Protein AF-0000000086676345 (afdb_homodimer)

InterPro domains:
  IPR032710 NTF2-like domain superfamily [SSF54427] (1-171)
  IPR037401 SnoaL-like domain [PF13577] (4-131)

Structure (mmCIF, N/CA/C/O backbone):
data_AF-0000000086676345-model_v1
#
loop_
_entity.id
_entity.type
_entity.pdbx_description
1 polymer 'SnoaL-like domain-containing protein'
#
loop_
_atom_site.group_PDB
_atom_site.id
_atom_site.type_symbol
_atom_site.label_atom_id
_atom_site.label_alt_id
_atom_site.label_comp_id
_atom_site.label_asym_id
_atom_site.label_entity_id
_atom_site.label_seq_id
_atom_site.pdbx_PDB_ins_code
_atom_site.Cartn_x
_atom_site.Cartn_y
_atom_site.Cartn_z
_atom_site.occupancy
_atom_site.B_iso_or_equiv
_atom_site.auth_seq_id
_atom_site.auth_comp_id
_atom_site.auth_asym_id
_atom_site.auth_atom_id
_atom_site.pdbx_PDB_model_num
ATOM 1 N N . MET A 1 1 ? -17.141 -7.766 -21.078 1 90.12 1 MET A N 1
ATOM 2 C CA . MET A 1 1 ? -16.734 -8.148 -19.719 1 90.12 1 MET A CA 1
ATOM 3 C C . MET A 1 1 ? -17.938 -8.602 -18.906 1 90.12 1 MET A C 1
ATOM 5 O O . MET A 1 1 ? -18.938 -7.883 -18.812 1 90.12 1 MET A O 1
ATOM 9 N N . THR A 1 2 ? -17.828 -9.812 -18.391 1 95.81 2 THR A N 1
ATOM 10 C CA . THR A 1 2 ? -18.906 -10.422 -17.609 1 95.81 2 THR A CA 1
ATOM 11 C C . THR A 1 2 ? -18.625 -10.305 -16.109 1 95.81 2 THR A C 1
ATOM 13 O O . THR A 1 2 ? -17.547 -9.859 -15.711 1 95.81 2 THR A O 1
ATOM 16 N N . LEU A 1 3 ? -19.609 -10.711 -15.328 1 96.88 3 LEU A N 1
ATOM 17 C CA . LEU A 1 3 ? -19.391 -10.773 -13.883 1 96.88 3 LEU A CA 1
ATOM 18 C C . LEU A 1 3 ? -18.281 -11.758 -13.547 1 96.88 3 LEU A C 1
ATOM 20 O O . LEU A 1 3 ? -17.453 -11.484 -12.672 1 96.88 3 LEU A O 1
ATOM 24 N N . GLN A 1 4 ? -18.359 -12.906 -14.219 1 96.75 4 GLN A N 1
ATOM 25 C CA . GLN A 1 4 ? -17.312 -13.906 -13.969 1 96.75 4 GLN A CA 1
ATOM 26 C C . GLN A 1 4 ? -15.938 -13.344 -14.273 1 96.75 4 GLN A C 1
ATOM 28 O O . GLN A 1 4 ? -14.969 -13.633 -13.562 1 96.75 4 GLN A O 1
ATOM 33 N N . ASP A 1 5 ? -15.836 -12.547 -15.359 1 97.38 5 ASP A N 1
ATOM 34 C CA . ASP A 1 5 ? -14.57 -11.883 -15.672 1 97.38 5 ASP A CA 1
ATOM 35 C C . ASP A 1 5 ? -14.102 -11.016 -14.508 1 97.38 5 ASP A C 1
ATOM 37 O O . ASP A 1 5 ? -12.922 -11.023 -14.156 1 97.38 5 ASP A O 1
ATOM 41 N N . LEU A 1 6 ? -15.016 -10.273 -13.922 1 97.56 6 LEU A N 1
ATOM 42 C CA . LEU A 1 6 ? -14.672 -9.391 -12.812 1 97.56 6 LEU A CA 1
ATOM 43 C C . LEU A 1 6 ? -14.242 -10.188 -11.586 1 97.56 6 LEU A C 1
ATOM 45 O O . LEU A 1 6 ? -13.305 -9.812 -10.891 1 97.56 6 LEU A O 1
ATOM 49 N N . LEU A 1 7 ? -14.898 -11.25 -11.367 1 97.88 7 LEU A N 1
ATOM 50 C CA . LEU A 1 7 ? -14.555 -12.117 -10.25 1 97.88 7 LEU A CA 1
ATOM 51 C C . LEU A 1 7 ? -13.164 -12.719 -10.438 1 97.88 7 LEU A C 1
ATOM 53 O O . LEU A 1 7 ? -12.375 -12.781 -9.484 1 97.88 7 LEU A O 1
ATOM 57 N N . ASP A 1 8 ? -12.906 -13.141 -11.625 1 98.12 8 ASP A N 1
ATOM 58 C CA . ASP A 1 8 ? -11.602 -13.711 -11.938 1 98.12 8 ASP A CA 1
ATOM 59 C C . ASP A 1 8 ? -10.492 -12.68 -11.773 1 98.12 8 ASP A C 1
ATOM 61 O O . ASP A 1 8 ? -9.461 -12.969 -11.156 1 98.12 8 ASP A O 1
ATOM 65 N N . LYS A 1 9 ? -10.711 -11.492 -12.273 1 98.56 9 LYS A N 1
ATOM 66 C CA . LYS A 1 9 ? -9.703 -10.438 -12.172 1 98.56 9 LYS A CA 1
ATOM 67 C C . LYS A 1 9 ? -9.484 -10.031 -10.711 1 98.56 9 LYS A C 1
ATOM 69 O O . LYS A 1 9 ? -8.352 -9.75 -10.305 1 98.56 9 LYS A O 1
ATOM 74 N N . GLN A 1 10 ? -10.516 -10.062 -9.938 1 98.5 10 GLN A N 1
ATOM 75 C CA . GLN A 1 10 ? -10.398 -9.758 -8.516 1 98.5 10 GLN A CA 1
ATOM 76 C C . GLN A 1 10 ? -9.555 -10.812 -7.801 1 98.5 10 GLN A C 1
ATOM 78 O O . GLN A 1 10 ? -8.688 -10.477 -6.992 1 98.5 10 GLN A O 1
ATOM 83 N N . GLU A 1 11 ? -9.82 -12 -8.078 1 98.5 11 GLU A N 1
ATOM 84 C CA . GLU A 1 11 ? -9.07 -13.086 -7.445 1 98.5 11 GLU A CA 1
ATOM 85 C C . GLU A 1 11 ? -7.59 -13.016 -7.793 1 98.5 11 GLU A C 1
ATOM 87 O O . GLU A 1 11 ? -6.73 -13.188 -6.926 1 98.5 11 GLU A O 1
ATOM 92 N N . ILE A 1 12 ? -7.281 -12.758 -9.039 1 98.88 12 ILE A N 1
ATOM 93 C CA . ILE A 1 12 ? -5.898 -12.672 -9.492 1 98.88 12 ILE A CA 1
ATOM 94 C C . ILE A 1 12 ? -5.215 -11.477 -8.82 1 98.88 12 ILE A C 1
ATOM 96 O O . ILE A 1 12 ? -4.09 -11.594 -8.336 1 98.88 12 ILE A O 1
ATOM 100 N N . THR A 1 13 ? -5.934 -10.359 -8.75 1 98.81 13 THR A N 1
ATOM 101 C CA . THR A 1 13 ? -5.387 -9.172 -8.109 1 98.81 13 THR A CA 1
ATOM 102 C C . THR A 1 13 ? -5.098 -9.438 -6.633 1 98.81 13 THR A C 1
ATOM 104 O O . THR A 1 13 ? -4.055 -9.039 -6.117 1 98.81 13 THR A O 1
ATOM 107 N N . GLU A 1 14 ? -5.977 -10.125 -5.992 1 98.81 14 GLU A N 1
ATOM 108 C CA . GLU A 1 14 ? -5.789 -10.445 -4.582 1 98.81 14 GLU A CA 1
ATOM 109 C C . GLU A 1 14 ? -4.633 -11.422 -4.387 1 98.81 14 GLU A C 1
ATOM 111 O O . GLU A 1 14 ? -3.92 -11.352 -3.381 1 98.81 14 GLU A O 1
ATOM 116 N N . ASN A 1 15 ? -4.418 -12.328 -5.305 1 98.88 15 ASN A N 1
ATOM 117 C CA . ASN A 1 15 ? -3.25 -13.203 -5.262 1 98.88 15 ASN A CA 1
ATOM 118 C C . ASN A 1 15 ? -1.949 -12.406 -5.297 1 98.88 15 ASN A C 1
ATOM 120 O O . ASN A 1 15 ? -1.036 -12.664 -4.512 1 98.88 15 ASN A O 1
ATOM 124 N N . LEU A 1 16 ? -1.88 -11.43 -6.191 1 98.88 16 LEU A N 1
ATOM 125 C CA . LEU A 1 16 ? -0.7 -10.578 -6.293 1 98.88 16 LEU A CA 1
ATOM 126 C C . LEU A 1 16 ? -0.455 -9.836 -4.988 1 98.88 16 LEU A C 1
ATOM 128 O O . LEU A 1 16 ? 0.676 -9.781 -4.5 1 98.88 16 LEU A O 1
ATOM 132 N N . ALA A 1 17 ? -1.481 -9.305 -4.445 1 98.81 17 ALA A N 1
ATOM 133 C CA . ALA A 1 17 ? -1.352 -8.555 -3.197 1 98.81 17 ALA A CA 1
ATOM 134 C C . ALA A 1 17 ? -0.931 -9.477 -2.053 1 98.81 17 ALA A C 1
ATOM 136 O O . ALA A 1 17 ? -0.127 -9.086 -1.201 1 98.81 17 ALA A O 1
ATOM 137 N N . ARG A 1 18 ? -1.479 -10.656 -1.962 1 98.69 18 ARG A N 1
ATOM 138 C CA . ARG A 1 18 ? -1.094 -11.625 -0.944 1 98.69 18 ARG A CA 1
ATOM 139 C C . ARG A 1 18 ? 0.375 -12.016 -1.085 1 98.69 18 ARG A C 1
ATOM 141 O O . ARG A 1 18 ? 1.063 -12.227 -0.086 1 98.69 18 ARG A O 1
ATOM 148 N N . TYR A 1 19 ? 0.818 -12.164 -2.342 1 98.81 19 TYR A N 1
ATOM 149 C CA . TYR A 1 19 ? 2.227 -12.445 -2.6 1 98.81 19 TYR A CA 1
ATOM 150 C C . TYR A 1 19 ? 3.117 -11.367 -1.991 1 98.81 19 TYR A C 1
ATOM 152 O O . TYR A 1 19 ? 4.086 -11.672 -1.292 1 98.81 19 TYR A O 1
ATOM 160 N N . MET A 1 20 ? 2.781 -10.078 -2.221 1 98.81 20 MET A N 1
ATOM 161 C CA . MET A 1 20 ? 3.566 -8.977 -1.675 1 98.81 20 MET A CA 1
ATOM 162 C C . MET A 1 20 ? 3.602 -9.031 -0.151 1 98.81 20 MET A C 1
ATOM 164 O O . MET A 1 20 ? 4.664 -8.891 0.456 1 98.81 20 MET A O 1
ATOM 168 N N . ARG A 1 21 ? 2.461 -9.258 0.489 1 98.56 21 ARG A N 1
ATOM 169 C CA . ARG A 1 21 ? 2.404 -9.375 1.942 1 98.56 21 ARG A CA 1
ATOM 170 C C . ARG A 1 21 ? 3.299 -10.508 2.436 1 98.56 21 ARG A C 1
ATOM 172 O O . ARG A 1 21 ? 4.016 -10.352 3.426 1 98.56 21 ARG A O 1
ATOM 179 N N . ALA A 1 22 ? 3.135 -11.641 1.82 1 98.56 22 ALA A N 1
ATOM 180 C CA . ALA A 1 22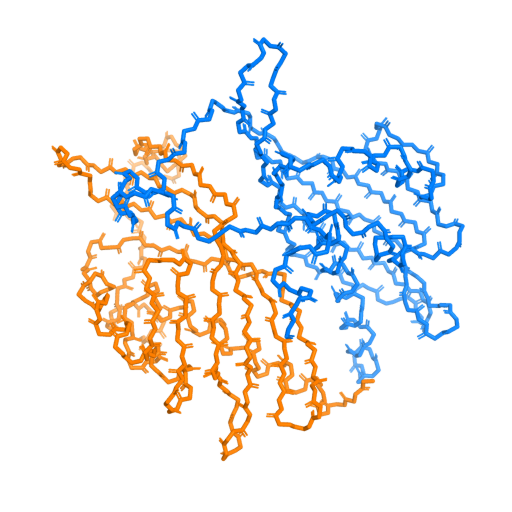 ? 3.861 -12.836 2.256 1 98.56 22 ALA A CA 1
ATOM 181 C C . ALA A 1 22 ? 5.371 -12.609 2.195 1 98.56 22 ALA A C 1
ATOM 183 O O . ALA A 1 22 ? 6.098 -13.008 3.105 1 98.56 22 ALA A O 1
ATOM 184 N N . VAL A 1 23 ? 5.855 -11.977 1.106 1 98.06 23 VAL A N 1
ATOM 185 C CA . VAL A 1 23 ? 7.27 -11.656 0.966 1 98.06 23 VAL A CA 1
ATOM 186 C C . VAL A 1 23 ? 7.695 -10.688 2.074 1 98.06 23 VAL A C 1
ATOM 188 O O . VAL A 1 23 ? 8.719 -10.898 2.729 1 98.06 23 VAL A O 1
ATOM 191 N N . ASP A 1 24 ? 6.926 -9.672 2.334 1 98.12 24 ASP A N 1
ATOM 192 C CA . ASP A 1 24 ? 7.27 -8.648 3.312 1 98.12 24 ASP A CA 1
ATOM 193 C C . ASP A 1 24 ? 7.242 -9.203 4.73 1 98.12 24 ASP A C 1
ATOM 195 O O . ASP A 1 24 ? 8.031 -8.797 5.582 1 98.12 24 ASP A O 1
ATOM 199 N N . ARG A 1 25 ? 6.324 -10.102 5.02 1 97.69 25 ARG A N 1
ATOM 200 C CA . ARG A 1 25 ? 6.129 -10.609 6.371 1 97.69 25 ARG A CA 1
ATOM 201 C C . ARG A 1 25 ? 6.926 -11.898 6.586 1 97.69 25 ARG A C 1
ATOM 203 O O . ARG A 1 25 ? 7.039 -12.383 7.715 1 97.69 25 ARG A O 1
ATOM 210 N N . GLY A 1 26 ? 7.516 -12.5 5.57 1 97.75 26 GLY A N 1
ATOM 211 C CA . GLY A 1 26 ? 8.195 -13.781 5.684 1 97.75 26 GLY A CA 1
ATOM 212 C C . GLY A 1 26 ? 7.25 -14.945 5.902 1 97.75 26 GLY A C 1
ATOM 213 O O . GLY A 1 26 ? 7.57 -15.883 6.641 1 97.75 26 GLY A O 1
ATOM 214 N N . ASP A 1 27 ? 6.078 -14.898 5.402 1 98.12 27 ASP A N 1
ATOM 215 C CA . ASP A 1 27 ? 5.082 -15.961 5.48 1 98.12 27 ASP A CA 1
ATOM 216 C C . ASP A 1 27 ? 5.254 -16.953 4.336 1 98.12 27 ASP A C 1
ATOM 218 O O . ASP A 1 27 ? 4.562 -16.875 3.316 1 98.12 27 ASP A O 1
ATOM 222 N N . LEU A 1 28 ? 6.086 -17.906 4.523 1 98.38 28 LEU A N 1
ATOM 223 C CA . LEU A 1 28 ? 6.555 -18.781 3.451 1 98.38 28 LEU A CA 1
ATOM 224 C C . LEU A 1 28 ? 5.418 -19.656 2.926 1 98.38 28 LEU A C 1
ATOM 226 O O . LEU A 1 28 ? 5.336 -19.906 1.722 1 98.38 28 LEU A O 1
ATOM 230 N N . ASP A 1 29 ? 4.582 -20.109 3.762 1 98.38 29 ASP A N 1
ATOM 231 C CA . ASP A 1 29 ? 3.484 -20.969 3.32 1 98.38 29 ASP A CA 1
ATOM 232 C C . ASP A 1 29 ? 2.539 -20.203 2.393 1 98.38 29 ASP A C 1
ATOM 234 O O . ASP A 1 29 ? 2.158 -20.719 1.335 1 98.38 29 ASP A O 1
ATOM 238 N N . THR A 1 30 ? 2.146 -19 2.82 1 98.44 30 THR A N 1
ATOM 239 C CA . THR A 1 30 ? 1.294 -18.188 1.973 1 98.44 30 THR A CA 1
ATOM 240 C C . THR A 1 30 ? 1.991 -17.859 0.653 1 98.44 30 THR A C 1
ATOM 242 O O . THR A 1 30 ? 1.361 -17.875 -0.406 1 98.44 30 THR A O 1
ATOM 245 N N . LEU A 1 31 ? 3.307 -17.578 0.714 1 98.69 31 LEU A N 1
ATOM 246 C CA . LEU A 1 31 ? 4.086 -17.281 -0.481 1 98.69 31 LEU A CA 1
ATOM 247 C C . LEU A 1 31 ? 4.043 -18.438 -1.466 1 98.69 31 LEU A C 1
ATOM 249 O O . LEU A 1 31 ? 3.736 -18.25 -2.645 1 98.69 31 LEU A O 1
ATOM 253 N N . ARG A 1 32 ? 4.246 -19.594 -1.005 1 98.62 32 ARG A N 1
ATOM 254 C CA . ARG A 1 32 ? 4.227 -20.781 -1.844 1 98.62 32 ARG A CA 1
ATOM 255 C C . ARG A 1 32 ? 2.842 -21.016 -2.434 1 98.62 32 ARG A C 1
ATOM 257 O O . ARG A 1 32 ? 2.715 -21.438 -3.584 1 98.62 32 ARG A O 1
ATOM 264 N N . ALA A 1 33 ? 1.854 -20.734 -1.67 1 98.5 33 ALA A N 1
ATOM 265 C CA . ALA A 1 33 ? 0.475 -20.984 -2.078 1 98.5 33 ALA A CA 1
ATOM 266 C C . ALA A 1 33 ? 0.053 -20.031 -3.199 1 98.5 33 ALA A C 1
ATOM 268 O O . ALA A 1 33 ? -0.958 -20.266 -3.867 1 98.5 33 ALA A O 1
ATOM 269 N N . CYS A 1 34 ? 0.75 -18.953 -3.4 1 98.81 34 CYS A N 1
ATOM 270 C CA . CYS A 1 34 ? 0.437 -18.031 -4.492 1 98.81 34 CYS A CA 1
ATOM 271 C C . CYS A 1 34 ? 0.832 -18.625 -5.836 1 98.81 34 CYS A C 1
ATOM 273 O O . CYS A 1 34 ? 0.346 -18.188 -6.883 1 98.81 34 CYS A O 1
ATOM 275 N N . TYR A 1 35 ? 1.757 -19.562 -5.824 1 98.88 35 TYR A N 1
ATOM 276 C CA . TYR A 1 35 ? 2.16 -20.297 -7.023 1 98.88 35 TYR A CA 1
ATOM 277 C C . TYR A 1 35 ? 1.333 -21.562 -7.191 1 98.88 35 TYR A C 1
ATOM 279 O O . TYR A 1 35 ? 0.841 -22.125 -6.211 1 98.88 35 TYR A O 1
ATOM 287 N N . LEU A 1 36 ? 1.201 -21.953 -8.414 1 98.81 36 LEU A N 1
ATOM 288 C CA . LEU A 1 36 ? 0.668 -23.297 -8.672 1 98.81 36 LEU A CA 1
ATOM 289 C C . LEU A 1 36 ? 1.764 -24.344 -8.562 1 98.81 36 LEU A C 1
ATOM 291 O O . LEU A 1 36 ? 2.943 -24.047 -8.75 1 98.81 36 LEU A O 1
ATOM 295 N N . PRO A 1 37 ? 1.376 -25.625 -8.258 1 98.06 37 PRO A N 1
ATOM 296 C CA . PRO A 1 37 ? 2.369 -26.703 -8.32 1 98.06 37 PRO A CA 1
ATOM 297 C C . PRO A 1 37 ? 3.09 -26.766 -9.664 1 98.06 37 PRO A C 1
ATOM 299 O O . PRO A 1 37 ? 2.449 -26.703 -10.711 1 98.06 37 PRO A O 1
ATOM 302 N N . GLY A 1 38 ? 4.418 -26.75 -9.594 1 98.38 38 GLY A N 1
ATOM 303 C CA . GLY A 1 38 ? 5.215 -26.859 -10.805 1 98.38 38 GLY A CA 1
ATOM 304 C C . GLY A 1 38 ? 5.453 -25.531 -11.492 1 98.38 38 GLY A C 1
ATOM 305 O O . GLY A 1 38 ? 5.969 -25.484 -12.609 1 98.38 38 GLY A O 1
ATOM 306 N N . ALA A 1 39 ? 5.062 -24.484 -10.836 1 98.88 39 ALA A N 1
ATOM 307 C CA . ALA A 1 39 ? 5.242 -23.156 -11.422 1 98.88 39 ALA A CA 1
ATOM 308 C C . ALA A 1 39 ? 6.719 -22.859 -11.68 1 98.88 39 ALA A C 1
ATOM 310 O O . ALA A 1 39 ? 7.594 -23.438 -11.031 1 98.88 39 ALA A O 1
ATOM 311 N N . VAL A 1 40 ? 6.996 -21.906 -12.578 1 98.88 40 VAL A N 1
ATOM 312 C CA . VAL A 1 40 ? 8.344 -21.516 -12.953 1 98.88 40 VAL A CA 1
ATOM 313 C C . VAL A 1 40 ? 8.562 -20.031 -12.602 1 98.88 40 VAL A C 1
ATOM 315 O O . VAL A 1 40 ? 7.684 -19.203 -12.836 1 98.88 40 VAL A O 1
ATOM 318 N N . GLU A 1 41 ? 9.703 -19.766 -12.094 1 98.75 41 GLU A N 1
ATOM 319 C CA . GLU A 1 41 ? 10.148 -18.406 -11.75 1 98.75 41 GLU A CA 1
ATOM 320 C C . GLU A 1 41 ? 11.391 -18.016 -12.539 1 98.75 41 GLU A C 1
ATOM 322 O O . GLU A 1 41 ? 12.391 -18.75 -12.531 1 98.75 41 GLU A O 1
ATOM 327 N N . GLU A 1 42 ? 11.32 -16.969 -13.273 1 98.69 42 GLU A N 1
ATOM 328 C CA . GLU A 1 42 ? 12.461 -16.25 -13.836 1 98.69 42 GLU A CA 1
ATOM 329 C C . GLU A 1 42 ? 12.633 -14.883 -13.188 1 98.69 42 GLU A C 1
ATOM 331 O O . GLU A 1 42 ? 11.898 -13.945 -13.516 1 98.69 42 GLU A O 1
ATOM 336 N N . HIS A 1 43 ? 13.578 -14.773 -12.391 1 98.25 43 HIS A N 1
ATOM 337 C CA . HIS A 1 43 ? 13.703 -13.586 -11.547 1 98.25 43 HIS A CA 1
ATOM 338 C C . HIS A 1 43 ? 14.766 -12.641 -12.086 1 98.25 43 HIS A C 1
ATOM 340 O O . HIS A 1 43 ? 15.797 -12.414 -11.438 1 98.25 43 HIS A O 1
ATOM 346 N N . GLY A 1 44 ? 14.586 -12.195 -13.336 1 97.06 44 GLY A N 1
ATOM 347 C CA . GLY A 1 44 ? 15.367 -11.117 -13.922 1 97.06 44 GLY A CA 1
ATOM 348 C C . GLY A 1 44 ? 16.828 -11.469 -14.117 1 97.06 44 GLY A C 1
ATOM 349 O O . GLY A 1 44 ? 17.703 -10.633 -13.93 1 97.06 44 GLY A O 1
ATOM 350 N N . GLY A 1 45 ? 17.109 -12.695 -14.375 1 97.5 45 GLY A N 1
ATOM 351 C CA . GLY A 1 45 ? 18.484 -13.102 -14.633 1 97.5 45 GLY A CA 1
ATOM 352 C C . GLY A 1 45 ? 19.188 -13.625 -13.398 1 97.5 45 GLY A C 1
ATOM 353 O O . GLY A 1 45 ? 20.156 -14.383 -13.5 1 97.5 45 GLY A O 1
ATOM 354 N N . VAL A 1 46 ? 18.75 -13.336 -12.188 1 96.94 46 VAL A N 1
ATOM 355 C CA . VAL A 1 46 ? 19.406 -13.75 -10.953 1 96.94 46 VAL A CA 1
ATOM 356 C C . VAL A 1 46 ? 19.016 -15.18 -10.609 1 96.94 46 VAL A C 1
ATOM 358 O O . VAL A 1 46 ? 19.734 -15.883 -9.898 1 96.94 46 VAL A O 1
ATOM 361 N N . TYR A 1 47 ? 17.859 -15.664 -11.078 1 97.75 47 TYR A N 1
ATOM 362 C CA . TYR A 1 47 ? 17.359 -17.016 -10.883 1 97.75 47 TYR A CA 1
ATOM 363 C C . TYR A 1 47 ? 16.453 -17.438 -12.031 1 97.75 47 TYR A C 1
ATOM 365 O O . TYR A 1 47 ? 15.688 -16.625 -12.562 1 97.75 47 TYR A O 1
ATOM 373 N N . SER A 1 48 ? 16.453 -18.703 -12.469 1 98.62 48 SER A N 1
ATOM 374 C CA . SER A 1 48 ? 15.547 -19.328 -13.422 1 98.62 48 SER A CA 1
ATOM 375 C C . SER A 1 48 ? 15.328 -20.797 -13.086 1 98.62 48 SER A C 1
ATOM 377 O O . SER A 1 48 ? 16.281 -21.578 -13.031 1 98.62 48 SER A O 1
ATOM 379 N N . GLY A 1 49 ? 14.086 -21.156 -12.727 1 98.75 49 GLY A N 1
ATOM 380 C CA . GLY A 1 49 ? 13.789 -22.531 -12.375 1 98.75 49 GLY A CA 1
ATOM 381 C C . GLY A 1 49 ? 12.477 -22.688 -11.641 1 98.75 49 GLY A C 1
ATOM 382 O O . GLY A 1 49 ? 11.586 -21.844 -11.758 1 98.75 49 GLY A O 1
ATOM 383 N N . PRO A 1 50 ? 12.352 -23.812 -10.977 1 98.88 50 PRO A N 1
ATOM 384 C CA . PRO A 1 50 ? 11.109 -24.031 -10.227 1 98.88 50 PRO A CA 1
ATOM 385 C C . PRO A 1 50 ? 10.859 -22.969 -9.164 1 98.88 50 PRO A C 1
ATOM 387 O O . PRO A 1 50 ? 11.781 -22.578 -8.445 1 98.88 50 PRO A O 1
ATOM 390 N N . ALA A 1 51 ? 9.641 -22.516 -9.07 1 98.81 51 ALA A N 1
ATOM 391 C CA . ALA A 1 51 ? 9.281 -21.484 -8.094 1 98.81 51 ALA A CA 1
ATOM 392 C C . ALA A 1 51 ? 9.523 -21.984 -6.664 1 98.81 51 ALA A C 1
ATOM 394 O O . ALA A 1 51 ? 9.945 -21.203 -5.801 1 98.81 51 ALA A O 1
ATOM 395 N N . SER A 1 52 ? 9.258 -23.219 -6.453 1 98.44 52 SER A N 1
ATOM 396 C CA . SER A 1 52 ? 9.477 -23.797 -5.125 1 98.44 52 SER A CA 1
ATOM 397 C C . SER A 1 52 ? 10.938 -23.656 -4.703 1 98.44 52 SER A C 1
ATOM 399 O O . SER A 1 52 ? 11.227 -23.297 -3.564 1 98.44 52 SER A O 1
ATOM 401 N N . SER A 1 53 ? 11.828 -23.906 -5.598 1 98.56 53 SER A N 1
ATOM 402 C CA . SER A 1 53 ? 13.25 -23.797 -5.309 1 98.56 53 SER A CA 1
ATOM 403 C C . SER A 1 53 ? 13.664 -22.344 -5.09 1 98.56 53 SER A C 1
ATOM 405 O O . SER A 1 53 ? 14.539 -22.062 -4.27 1 98.56 53 SER A O 1
ATOM 407 N N . TYR A 1 54 ? 13.117 -21.516 -5.848 1 98.31 54 TYR A N 1
ATOM 408 C CA . TYR A 1 54 ? 13.375 -20.094 -5.645 1 98.31 54 TYR A CA 1
ATOM 409 C C . TYR A 1 54 ? 13 -19.672 -4.227 1 98.31 54 TYR A C 1
ATOM 411 O O . TYR A 1 54 ? 13.82 -19.078 -3.516 1 98.31 54 TYR A O 1
ATOM 419 N N . VAL A 1 55 ? 11.727 -19.969 -3.77 1 98.5 55 VAL A N 1
ATOM 420 C CA . VAL A 1 55 ? 11.25 -19.594 -2.441 1 98.5 55 VAL A CA 1
ATOM 421 C C . VAL A 1 55 ? 12.18 -20.188 -1.377 1 98.5 55 VAL A C 1
ATOM 423 O O . VAL A 1 55 ? 12.531 -19.5 -0.413 1 98.5 55 VAL A O 1
ATOM 426 N N . ASP A 1 56 ? 12.633 -21.422 -1.556 1 98.25 56 ASP A N 1
ATOM 427 C CA . ASP A 1 56 ? 13.57 -22.047 -0.625 1 98.25 56 ASP A CA 1
ATOM 428 C C . ASP A 1 56 ? 14.867 -21.234 -0.543 1 98.25 56 ASP A C 1
ATOM 430 O O . ASP A 1 56 ? 15.422 -21.047 0.542 1 98.25 56 ASP A O 1
ATOM 434 N N . SER A 1 57 ? 15.32 -20.812 -1.622 1 97.5 57 SER A N 1
ATOM 435 C CA . SER A 1 57 ? 16.625 -20.156 -1.697 1 97.5 57 SER A CA 1
ATOM 436 C C . SER A 1 57 ? 16.609 -18.812 -0.979 1 97.5 57 SER A C 1
ATOM 438 O O . SER A 1 57 ? 17.641 -18.344 -0.509 1 97.5 57 SER A O 1
ATOM 440 N N . ILE A 1 58 ? 15.438 -18.188 -0.85 1 96.25 58 ILE A N 1
ATOM 441 C CA . ILE A 1 58 ? 15.398 -16.859 -0.253 1 96.25 58 ILE A CA 1
ATOM 442 C C . ILE A 1 58 ? 14.703 -16.922 1.104 1 96.25 58 ILE A C 1
ATOM 444 O O . ILE A 1 58 ? 14.484 -15.891 1.747 1 96.25 58 ILE A O 1
ATOM 448 N N . ALA A 1 59 ? 14.352 -18.047 1.582 1 97.19 59 ALA A N 1
ATOM 449 C CA . ALA A 1 59 ? 13.555 -18.25 2.791 1 97.19 59 ALA A CA 1
ATOM 450 C C . ALA A 1 59 ? 14.234 -17.609 4.004 1 97.19 59 ALA A C 1
ATOM 452 O O . ALA A 1 59 ? 13.586 -16.906 4.785 1 97.19 59 ALA A O 1
ATOM 453 N N . ARG A 1 60 ? 15.516 -17.812 4.16 1 95.31 60 ARG A N 1
ATOM 454 C CA . ARG A 1 60 ? 16.234 -17.297 5.32 1 95.31 60 ARG A CA 1
ATOM 455 C C . ARG A 1 60 ? 16.25 -15.773 5.328 1 95.31 60 ARG A C 1
ATOM 457 O O . ARG A 1 60 ? 16.125 -15.148 6.387 1 95.31 60 ARG A O 1
ATOM 464 N N . THR A 1 61 ? 16.438 -15.219 4.176 1 93.5 61 THR A N 1
ATOM 465 C CA . THR A 1 61 ? 16.453 -13.766 4.062 1 93.5 61 THR A CA 1
ATOM 466 C C . THR A 1 61 ? 15.086 -13.18 4.402 1 93.5 61 THR A C 1
ATOM 468 O O . THR A 1 61 ? 14.984 -12.219 5.164 1 93.5 61 THR A O 1
ATOM 471 N N . LEU A 1 62 ? 14.008 -13.781 3.881 1 95.19 62 LEU A N 1
ATOM 472 C CA . LEU A 1 62 ? 12.648 -13.273 4.051 1 95.19 62 LEU A CA 1
ATOM 473 C C . LEU A 1 62 ? 12.227 -13.344 5.516 1 95.19 62 LEU A C 1
ATOM 475 O O . LEU A 1 62 ? 11.477 -12.484 5.992 1 95.19 62 LEU A O 1
ATOM 479 N N . THR A 1 63 ? 12.727 -14.336 6.23 1 95.62 63 THR A N 1
ATOM 480 C CA . THR A 1 63 ? 12.227 -14.57 7.578 1 95.62 63 THR A CA 1
ATOM 481 C C . THR A 1 63 ? 13.125 -13.914 8.617 1 95.62 63 THR A C 1
ATOM 483 O O . THR A 1 63 ? 12.797 -13.891 9.805 1 95.62 63 THR A O 1
ATOM 486 N N . HIS A 1 64 ? 14.258 -13.422 8.156 1 92.62 64 HIS A N 1
ATOM 487 C CA . HIS A 1 64 ? 15.164 -12.781 9.102 1 92.62 64 HIS A CA 1
ATOM 488 C C . HIS A 1 64 ? 14.477 -11.625 9.82 1 92.62 64 HIS A C 1
ATOM 490 O O . HIS A 1 64 ? 13.875 -10.758 9.18 1 92.62 64 HIS A O 1
ATOM 496 N N . PRO A 1 65 ? 14.562 -11.57 11.078 1 86.38 65 PRO A N 1
ATOM 497 C CA . PRO A 1 65 ? 13.812 -10.57 11.852 1 86.38 65 PRO A CA 1
ATOM 498 C C . PRO A 1 65 ? 14.227 -9.141 11.523 1 86.38 65 PRO A C 1
ATOM 500 O O . PRO A 1 65 ? 13.438 -8.211 11.703 1 86.38 65 PRO A O 1
ATOM 503 N N . LYS A 1 66 ? 15.438 -8.953 11.023 1 85.25 66 LYS A N 1
ATOM 504 C CA . LYS A 1 66 ? 15.922 -7.605 10.758 1 85.25 66 LYS A CA 1
ATOM 505 C C . LYS A 1 66 ? 15.688 -7.215 9.297 1 85.25 66 LYS A C 1
ATOM 507 O O . LYS A 1 66 ? 15.984 -6.086 8.898 1 85.25 66 LYS A O 1
ATOM 512 N N . SER A 1 67 ? 15.242 -8.18 8.539 1 87.25 67 SER A N 1
ATOM 513 C CA . SER A 1 67 ? 14.922 -7.855 7.152 1 87.25 67 SER A CA 1
ATOM 514 C C . SER A 1 67 ? 13.742 -6.887 7.07 1 87.25 67 SER A C 1
ATOM 516 O O . SER A 1 67 ? 12.672 -7.16 7.605 1 87.25 67 SER A O 1
ATOM 518 N N . LEU A 1 68 ? 13.961 -5.77 6.492 1 93.19 68 LEU A N 1
ATOM 519 C CA . LEU A 1 68 ? 12.93 -4.746 6.332 1 93.19 68 LEU A CA 1
ATOM 520 C C . LEU A 1 68 ? 12.648 -4.48 4.859 1 93.19 68 LEU A C 1
ATOM 522 O O . LEU A 1 68 ? 13.453 -3.85 4.172 1 93.19 68 LEU A O 1
ATOM 526 N N . THR A 1 69 ? 11.562 -4.957 4.395 1 95.31 69 THR A N 1
ATOM 527 C CA . THR A 1 69 ? 11.133 -4.73 3.018 1 95.31 69 THR A CA 1
ATOM 528 C C . THR A 1 69 ? 9.633 -4.449 2.959 1 95.31 69 THR A C 1
ATOM 530 O O . THR A 1 69 ? 8.859 -4.992 3.754 1 95.31 69 THR A O 1
ATOM 533 N N . THR A 1 70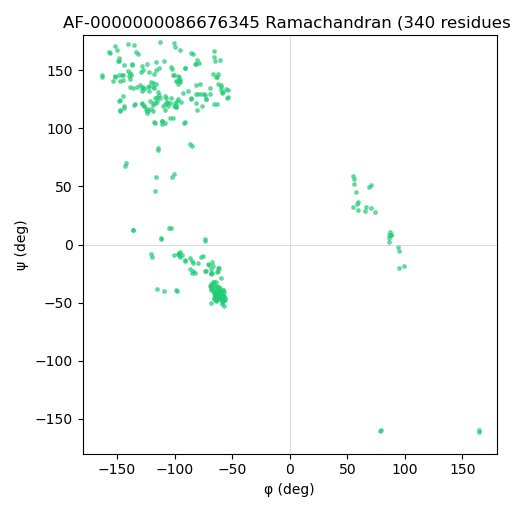 ? 9.266 -3.629 2.158 1 97.69 70 THR A N 1
ATOM 534 C CA . THR A 1 70 ? 7.879 -3.328 1.822 1 97.69 70 THR A CA 1
ATOM 535 C C . THR A 1 70 ? 7.699 -3.225 0.31 1 97.69 70 THR A C 1
ATOM 537 O O . THR A 1 70 ? 8.375 -2.43 -0.347 1 97.69 70 THR A O 1
ATOM 540 N N . HIS A 1 71 ? 6.836 -4.039 -0.29 1 98.69 71 HIS A N 1
ATOM 541 C CA . HIS A 1 71 ? 6.598 -4.09 -1.728 1 98.69 71 HIS A CA 1
ATOM 542 C C . HIS A 1 71 ? 5.234 -3.502 -2.08 1 98.69 71 HIS A C 1
ATOM 544 O O . HIS A 1 71 ? 4.199 -4.062 -1.716 1 98.69 71 HIS A O 1
ATOM 550 N N . VAL A 1 72 ? 5.273 -2.422 -2.811 1 98.62 72 VAL A N 1
ATOM 551 C CA . VAL A 1 72 ? 4.062 -1.718 -3.223 1 98.62 72 VAL A CA 1
ATOM 552 C C . VAL A 1 72 ? 3.635 -2.193 -4.609 1 98.62 72 VAL A C 1
ATOM 554 O O . VAL A 1 72 ? 4.406 -2.102 -5.57 1 98.62 72 VAL A O 1
ATOM 557 N N . LEU A 1 73 ? 2.379 -2.707 -4.73 1 98.81 73 LEU A N 1
ATOM 558 C CA . LEU A 1 73 ? 1.798 -3.225 -5.965 1 98.81 73 LEU A CA 1
ATOM 559 C C . LEU A 1 73 ? 1.03 -2.133 -6.707 1 98.81 73 LEU A C 1
ATOM 561 O O . LEU A 1 73 ? 0.208 -1.435 -6.109 1 98.81 73 LEU A O 1
ATOM 565 N N . SER A 1 74 ? 1.343 -2.02 -8.016 1 98.25 74 SER A N 1
ATOM 566 C CA . SER A 1 74 ? 0.618 -1.026 -8.797 1 98.25 74 SER A CA 1
ATOM 567 C C . SER A 1 74 ? 0.49 -1.46 -10.258 1 98.25 74 SER A C 1
ATOM 569 O O . SER A 1 74 ? 1.068 -2.471 -10.664 1 98.25 74 SER A O 1
ATOM 571 N N . ASN A 1 75 ? -0.401 -0.757 -11.086 1 97.69 75 ASN A N 1
ATOM 572 C CA . ASN A 1 75 ? -0.568 -0.896 -12.523 1 97.69 75 ASN A CA 1
ATOM 573 C C . ASN A 1 75 ? -0.883 -2.336 -12.922 1 97.69 75 ASN A C 1
ATOM 575 O O . ASN A 1 75 ? -0.236 -2.898 -13.805 1 97.69 75 ASN A O 1
ATOM 579 N N . VAL A 1 76 ? -1.931 -2.902 -12.25 1 98.62 76 VAL A N 1
ATOM 580 C CA . VAL A 1 76 ? -2.314 -4.281 -12.531 1 98.62 76 VAL A CA 1
ATOM 581 C C . VAL A 1 76 ? -3.168 -4.336 -13.797 1 98.62 76 VAL A C 1
ATOM 583 O O . VAL A 1 76 ? -4.258 -3.76 -13.844 1 98.62 76 VAL A O 1
ATOM 586 N N . LEU A 1 77 ? -2.688 -4.977 -14.836 1 98.69 77 LEU A N 1
ATOM 587 C CA . LEU A 1 77 ? -3.391 -5.254 -16.094 1 98.69 77 LEU A CA 1
ATOM 588 C C . LEU A 1 77 ? -3.578 -6.754 -16.281 1 98.69 77 LEU A C 1
ATOM 590 O O . LEU A 1 77 ? -2.611 -7.52 -16.219 1 98.69 77 LEU A O 1
ATOM 594 N N . ILE A 1 78 ? -4.805 -7.203 -16.453 1 98.81 78 ILE A N 1
ATOM 595 C CA . ILE A 1 78 ? -5.129 -8.617 -16.578 1 98.81 78 ILE A CA 1
ATOM 596 C C . ILE A 1 78 ? -5.887 -8.875 -17.875 1 98.81 78 ILE A C 1
ATOM 598 O O . ILE A 1 78 ? -6.973 -8.328 -18.078 1 98.81 78 ILE A O 1
ATOM 602 N N . GLU A 1 79 ? -5.324 -9.617 -18.703 1 98.56 79 GLU A N 1
ATOM 603 C CA . GLU A 1 79 ? -5.98 -10.102 -19.922 1 98.56 79 GLU A CA 1
ATOM 604 C C . GLU A 1 79 ? -6.395 -11.562 -19.781 1 98.56 79 GLU A C 1
ATOM 606 O O . GLU A 1 79 ? -5.543 -12.461 -19.797 1 98.56 79 GLU A O 1
ATOM 611 N N . LEU A 1 80 ? -7.621 -11.758 -19.688 1 98.56 80 LEU A N 1
ATOM 612 C CA . LEU A 1 80 ? -8.117 -13.133 -19.609 1 98.56 80 LEU A CA 1
ATOM 613 C C . LEU A 1 80 ? -8.023 -13.805 -20.984 1 98.56 80 LEU A C 1
ATOM 615 O O . LEU A 1 80 ? -8.352 -13.195 -22 1 98.56 80 LEU A O 1
ATOM 619 N N . ASP A 1 81 ? -7.453 -14.938 -20.984 1 98.06 81 ASP A N 1
ATOM 620 C CA . ASP A 1 81 ? -7.316 -15.766 -22.172 1 98.06 81 ASP A CA 1
ATOM 621 C C . ASP A 1 81 ? -8.109 -17.062 -22.031 1 98.06 81 ASP A C 1
ATOM 623 O O . ASP A 1 81 ? -7.543 -18.109 -21.688 1 98.06 81 ASP A O 1
ATOM 627 N N . GLY A 1 82 ? -9.391 -17.016 -22.281 1 96.81 82 GLY A N 1
ATOM 628 C CA . GLY A 1 82 ? -10.281 -18.109 -21.969 1 96.81 82 GLY A CA 1
ATOM 629 C C . GLY A 1 82 ? -10.68 -18.156 -20.5 1 96.81 82 GLY A C 1
ATOM 630 O O . GLY A 1 82 ? -10.656 -17.125 -19.812 1 96.81 82 GLY A O 1
ATOM 631 N N . SER A 1 83 ? -11.133 -19.328 -20.062 1 96.81 83 SER A N 1
ATOM 632 C CA . SER A 1 83 ? -11.719 -19.438 -18.719 1 96.81 83 SER A CA 1
ATOM 633 C C . SER A 1 83 ? -10.656 -19.797 -17.688 1 96.81 83 SER A C 1
ATOM 635 O O . SER A 1 83 ? -10.875 -19.625 -16.484 1 96.81 83 SER A O 1
ATOM 637 N N . ASP A 1 84 ? -9.508 -20.219 -18.141 1 98.31 84 ASP A N 1
ATOM 638 C CA . ASP A 1 84 ? -8.609 -20.797 -17.156 1 98.31 84 ASP A CA 1
ATOM 639 C C . ASP A 1 84 ? -7.18 -20.297 -17.344 1 98.31 84 ASP A C 1
ATOM 641 O O . ASP A 1 84 ? -6.234 -20.891 -16.828 1 98.31 84 ASP A O 1
ATOM 645 N N . ARG A 1 85 ? -6.973 -19.344 -18.094 1 98.81 85 ARG A N 1
ATOM 646 C CA . ARG A 1 85 ? -5.648 -18.75 -18.297 1 98.81 85 ARG A CA 1
ATOM 647 C C . ARG A 1 85 ? -5.734 -17.234 -18.344 1 98.81 85 ARG A C 1
ATOM 649 O O . ARG A 1 85 ? -6.727 -16.672 -18.828 1 98.81 85 ARG A O 1
ATOM 656 N N . ALA A 1 86 ? -4.75 -16.531 -17.891 1 98.88 86 ALA A N 1
ATOM 657 C CA . ALA A 1 86 ? -4.688 -15.07 -17.938 1 98.88 86 ALA A CA 1
ATOM 658 C C . ALA A 1 86 ? -3.248 -14.586 -18.094 1 98.88 86 ALA A C 1
ATOM 660 O O . ALA A 1 86 ? -2.32 -15.18 -17.547 1 98.88 86 ALA A O 1
ATOM 661 N N . HIS A 1 87 ? -3.051 -13.609 -18.844 1 98.88 87 HIS A N 1
ATOM 662 C CA . HIS A 1 87 ? -1.807 -12.852 -18.922 1 98.88 87 HIS A CA 1
ATOM 663 C C . HIS A 1 87 ? -1.866 -11.594 -18.062 1 98.88 87 HIS A C 1
ATOM 665 O O . HIS A 1 87 ? -2.795 -10.797 -18.188 1 98.88 87 HIS A O 1
ATOM 671 N N . VAL A 1 88 ? -0.899 -11.461 -17.188 1 98.88 88 VAL A N 1
ATOM 672 C CA . VAL A 1 88 ? -0.964 -10.422 -16.172 1 98.88 88 VAL A CA 1
ATOM 673 C C . VAL A 1 88 ? 0.324 -9.602 -16.172 1 98.88 88 VAL A C 1
ATOM 675 O O . VAL A 1 88 ? 1.42 -10.156 -16.297 1 98.88 88 VAL A O 1
ATOM 678 N N . GLU A 1 89 ? 0.215 -8.32 -16.125 1 98.88 89 GLU A N 1
ATOM 679 C CA . GLU A 1 89 ? 1.327 -7.406 -15.875 1 98.88 89 GLU A CA 1
ATOM 680 C C . GLU A 1 89 ? 1.063 -6.531 -14.656 1 98.88 89 GLU A C 1
ATOM 682 O O . GLU A 1 89 ? -0.051 -6.039 -14.461 1 98.88 89 GLU A O 1
ATOM 687 N N . CYS A 1 90 ? 2.064 -6.371 -13.828 1 98.81 90 CYS A N 1
ATOM 688 C CA . CYS A 1 90 ? 1.966 -5.422 -12.719 1 98.81 90 CYS A CA 1
ATOM 689 C C . CYS A 1 90 ? 3.326 -4.816 -12.398 1 98.81 90 CYS A C 1
ATOM 691 O O . CYS A 1 90 ? 4.355 -5.309 -12.859 1 98.81 90 CYS A O 1
ATOM 693 N N . TYR A 1 91 ? 3.314 -3.705 -11.734 1 98.81 91 TYR A N 1
ATOM 694 C CA . TYR A 1 91 ? 4.523 -3.053 -11.242 1 98.81 91 TYR A CA 1
ATOM 695 C C . TYR A 1 91 ? 4.711 -3.311 -9.75 1 98.81 91 TYR A C 1
ATOM 697 O O . TYR A 1 91 ? 3.738 -3.473 -9.008 1 98.81 91 TYR A O 1
ATOM 705 N N . VAL A 1 92 ? 5.973 -3.42 -9.32 1 98.75 92 VAL A N 1
ATOM 706 C CA . VAL A 1 92 ? 6.34 -3.533 -7.914 1 98.75 92 VAL A CA 1
ATOM 707 C C . VAL A 1 92 ? 7.367 -2.463 -7.559 1 98.75 92 VAL A C 1
ATOM 709 O O . VAL A 1 92 ? 8.422 -2.373 -8.188 1 98.75 92 VAL A O 1
ATOM 712 N N . THR A 1 93 ? 7.055 -1.564 -6.617 1 98.62 93 THR A N 1
ATOM 713 C CA . THR A 1 93 ? 8.016 -0.668 -5.984 1 98.62 93 THR A CA 1
ATOM 714 C C . THR A 1 93 ? 8.422 -1.191 -4.609 1 98.62 93 THR A C 1
ATOM 716 O O . THR A 1 93 ? 7.578 -1.333 -3.721 1 98.62 93 THR A O 1
ATOM 719 N N . ALA A 1 94 ? 9.672 -1.456 -4.43 1 98.25 94 ALA A N 1
ATOM 720 C CA . ALA A 1 94 ? 10.172 -2.041 -3.189 1 98.25 94 ALA A CA 1
ATOM 721 C C . ALA A 1 94 ? 10.977 -1.019 -2.385 1 98.25 94 ALA A C 1
ATOM 723 O O . ALA A 1 94 ? 11.867 -0.355 -2.924 1 98.25 94 ALA A O 1
ATOM 724 N N . PHE A 1 95 ? 10.633 -0.853 -1.13 1 97.56 95 PHE A N 1
ATOM 725 C CA . PHE A 1 95 ? 11.375 -0.124 -0.112 1 97.56 95 PHE A CA 1
ATOM 726 C C . PHE A 1 95 ? 12.086 -1.088 0.833 1 97.56 95 PHE A C 1
ATOM 728 O O . PHE A 1 95 ? 11.453 -1.959 1.431 1 97.56 95 PHE A O 1
ATOM 735 N N . ALA A 1 96 ? 13.383 -0.958 0.904 1 95.38 96 ALA A N 1
ATOM 736 C CA . ALA A 1 96 ? 14.102 -1.903 1.755 1 95.38 96 ALA A CA 1
ATOM 737 C C . ALA A 1 96 ? 15.227 -1.21 2.521 1 95.38 96 ALA A C 1
ATOM 739 O O . ALA A 1 96 ? 15.703 -0.151 2.107 1 95.38 96 ALA A O 1
ATOM 740 N N . ARG A 1 97 ? 15.547 -1.702 3.73 1 94.44 97 ARG A N 1
ATOM 741 C CA . ARG A 1 97 ? 16.734 -1.408 4.52 1 94.44 97 ARG A CA 1
ATOM 742 C C . ARG A 1 97 ? 17.594 -2.66 4.715 1 94.44 97 ARG A C 1
ATOM 744 O O . ARG A 1 97 ? 17.094 -3.682 5.199 1 94.44 97 ARG A O 1
ATOM 751 N N . VAL A 1 98 ? 18.781 -2.588 4.289 1 88.06 98 VAL A N 1
ATOM 752 C CA . VAL A 1 98 ? 19.609 -3.781 4.262 1 88.06 98 VAL A CA 1
ATOM 753 C C . VAL A 1 98 ? 20.938 -3.494 4.957 1 88.06 98 VAL A C 1
ATOM 755 O O . VAL A 1 98 ? 21.359 -2.338 5.07 1 88.06 98 VAL A O 1
ATOM 758 N N . ARG A 1 99 ? 21.547 -4.59 5.492 1 87.69 99 ARG A N 1
ATOM 759 C CA . ARG A 1 99 ? 22.922 -4.492 5.961 1 87.69 99 ARG A CA 1
ATOM 760 C C . ARG A 1 99 ? 23.906 -4.516 4.793 1 87.69 99 ARG A C 1
ATOM 762 O O . ARG A 1 99 ? 23.797 -5.367 3.906 1 87.69 99 ARG A O 1
ATOM 769 N N . THR A 1 100 ? 24.734 -3.537 4.883 1 82.12 100 THR A N 1
ATOM 770 C CA . THR A 1 100 ? 25.734 -3.451 3.816 1 82.12 100 THR A CA 1
ATOM 771 C C . THR A 1 100 ? 27.031 -4.125 4.234 1 82.12 100 THR A C 1
ATOM 773 O O . THR A 1 100 ? 27.203 -4.504 5.395 1 82.12 100 THR A O 1
ATOM 776 N N . ALA A 1 101 ? 27.891 -4.336 3.266 1 76.44 101 ALA A N 1
ATOM 777 C CA . ALA A 1 101 ? 29.125 -5.098 3.439 1 76.44 101 ALA A CA 1
ATOM 778 C C . ALA A 1 101 ? 29.984 -4.508 4.555 1 76.44 101 ALA A C 1
ATOM 780 O O . ALA A 1 101 ? 30.484 -5.238 5.41 1 76.44 101 ALA A O 1
ATOM 781 N N . PRO A 1 102 ? 30.125 -3.283 4.555 1 77.12 102 PRO A N 1
ATOM 782 C CA . PRO A 1 102 ? 30.969 -2.742 5.625 1 77.12 102 PRO A CA 1
ATOM 783 C C . PRO A 1 102 ? 30.281 -2.76 6.988 1 77.12 102 PRO A C 1
ATOM 785 O O . PRO A 1 102 ? 30.844 -2.273 7.973 1 77.12 102 PRO A O 1
ATOM 788 N N . GLY A 1 103 ? 29.141 -3.328 6.965 1 79.19 103 GLY A N 1
ATOM 789 C CA . GLY A 1 103 ? 28.438 -3.449 8.234 1 79.19 103 GLY A CA 1
ATOM 790 C C . GLY A 1 103 ? 27.453 -2.312 8.484 1 79.19 103 GLY A C 1
ATOM 791 O O . GLY A 1 103 ? 26.797 -2.277 9.523 1 79.19 103 GLY A O 1
ATOM 792 N N . THR A 1 104 ? 27.422 -1.335 7.629 1 84.12 104 THR A N 1
ATOM 793 C CA . THR A 1 104 ? 26.469 -0.246 7.758 1 84.12 104 THR A CA 1
ATOM 794 C C . THR A 1 104 ? 25.125 -0.632 7.137 1 84.12 104 THR A C 1
ATOM 796 O O . THR A 1 104 ? 25.016 -1.672 6.484 1 84.12 104 THR A O 1
ATOM 799 N N . THR A 1 105 ? 24.094 0.149 7.5 1 88.38 105 THR A N 1
ATOM 800 C CA . THR A 1 105 ? 22.781 -0.07 6.902 1 88.38 105 THR A CA 1
ATOM 801 C C . THR A 1 105 ? 22.547 0.916 5.762 1 88.38 105 THR A C 1
ATOM 803 O O . THR A 1 105 ? 23.047 2.037 5.785 1 88.38 105 THR A O 1
ATOM 806 N N . GLY A 1 106 ? 21.922 0.392 4.723 1 92.56 106 GLY A N 1
ATOM 807 C CA . GLY A 1 106 ? 21.547 1.215 3.588 1 92.56 106 GLY A CA 1
ATOM 808 C C . GLY A 1 106 ? 20.078 1.091 3.23 1 92.56 106 GLY A C 1
ATOM 809 O O . GLY A 1 106 ? 19.438 0.077 3.529 1 92.56 106 GLY A O 1
ATOM 810 N N . ASP A 1 107 ? 19.547 2.176 2.68 1 94.75 107 ASP A N 1
ATOM 811 C CA . ASP A 1 107 ? 18.219 2.164 2.096 1 94.75 107 ASP A CA 1
ATOM 812 C C . ASP A 1 107 ? 18.281 1.943 0.585 1 94.75 107 ASP A C 1
ATOM 814 O O . ASP A 1 107 ? 19.219 2.398 -0.076 1 94.75 107 ASP A O 1
ATOM 818 N N . THR A 1 108 ? 17.328 1.24 0.095 1 95.31 108 THR A N 1
ATOM 819 C CA . THR A 1 108 ? 17.25 1.026 -1.347 1 95.31 108 THR A CA 1
ATOM 820 C C . THR A 1 108 ? 15.82 1.13 -1.838 1 95.31 108 THR A C 1
ATOM 822 O O . THR A 1 108 ? 14.891 0.666 -1.168 1 95.31 108 THR A O 1
ATOM 825 N N . LEU A 1 109 ? 15.586 1.829 -2.947 1 96.94 109 LEU A N 1
ATOM 826 C CA . LEU A 1 109 ? 14.359 1.841 -3.736 1 96.94 109 LEU A CA 1
ATOM 827 C C . LEU A 1 109 ? 14.555 1.099 -5.055 1 96.94 109 LEU A C 1
ATOM 829 O O . LEU A 1 109 ? 15.508 1.366 -5.789 1 96.94 109 LEU A O 1
ATOM 833 N N . THR A 1 110 ? 13.688 0.158 -5.297 1 97.88 110 THR A N 1
ATOM 834 C CA . THR A 1 110 ? 13.758 -0.607 -6.539 1 97.88 110 THR A CA 1
ATOM 835 C C . THR A 1 110 ? 12.383 -0.71 -7.184 1 97.88 110 THR A C 1
ATOM 837 O O . THR A 1 110 ? 11.383 -0.938 -6.5 1 97.88 110 THR A O 1
ATOM 840 N N . VAL A 1 111 ? 12.328 -0.497 -8.516 1 98.38 111 VAL A N 1
ATOM 841 C CA . VAL A 1 111 ? 11.109 -0.714 -9.289 1 98.38 111 VAL A CA 1
ATOM 842 C C . VAL A 1 111 ? 11.312 -1.881 -10.25 1 98.38 111 VAL A C 1
ATOM 844 O O . VAL A 1 111 ? 12.32 -1.945 -10.953 1 98.38 111 VAL A O 1
ATOM 847 N N . ALA A 1 112 ? 10.422 -2.785 -10.203 1 98.38 112 ALA A N 1
ATOM 848 C CA . ALA A 1 112 ? 10.414 -3.92 -11.125 1 98.38 112 ALA A CA 1
ATOM 849 C C . ALA A 1 112 ? 9.031 -4.129 -11.719 1 98.38 112 ALA A C 1
ATOM 851 O O . ALA A 1 112 ? 8.055 -3.506 -11.289 1 98.38 112 ALA A O 1
ATOM 852 N N . ARG A 1 113 ? 8.938 -4.902 -12.82 1 98.56 113 ARG A N 1
ATOM 853 C CA . ARG A 1 113 ? 7.691 -5.395 -13.398 1 98.56 113 ARG A CA 1
ATOM 854 C C . ARG A 1 113 ? 7.641 -6.918 -13.383 1 98.56 113 ARG A C 1
ATOM 856 O O . ARG A 1 113 ? 8.68 -7.578 -13.438 1 98.56 113 ARG A O 1
ATOM 863 N N . MET A 1 114 ? 6.488 -7.402 -13.219 1 98.75 114 MET A N 1
ATOM 864 C CA . MET A 1 114 ? 6.23 -8.836 -13.367 1 98.75 114 MET A CA 1
ATOM 865 C C . MET A 1 114 ? 5.285 -9.102 -14.539 1 98.75 114 MET A C 1
ATOM 867 O O . MET A 1 114 ? 4.238 -8.461 -14.648 1 98.75 114 MET A O 1
ATOM 871 N N . ILE A 1 115 ? 5.695 -9.938 -15.383 1 98.81 115 ILE A N 1
ATOM 872 C CA . ILE A 1 115 ? 4.895 -10.438 -16.484 1 98.81 115 ILE A CA 1
ATOM 873 C C . ILE A 1 115 ? 4.559 -11.914 -16.25 1 98.81 115 ILE A C 1
ATOM 875 O O . ILE A 1 115 ? 5.395 -12.789 -16.484 1 98.81 115 ILE A O 1
ATOM 879 N N . ASP A 1 116 ? 3.318 -12.156 -15.891 1 98.88 116 ASP A N 1
ATOM 880 C CA . ASP A 1 116 ? 2.953 -13.469 -15.367 1 98.88 116 ASP A CA 1
ATOM 881 C C . ASP A 1 116 ? 1.954 -14.172 -16.281 1 98.88 116 ASP A C 1
ATOM 883 O O . ASP A 1 116 ? 1.173 -13.508 -16.969 1 98.88 116 ASP A O 1
ATOM 887 N N . VAL A 1 117 ? 2.064 -15.406 -16.234 1 98.94 117 VAL A N 1
ATOM 888 C CA . VAL A 1 117 ? 0.969 -16.266 -16.688 1 98.94 117 VAL A CA 1
ATOM 889 C C . VAL A 1 117 ? 0.287 -16.891 -15.477 1 98.94 117 VAL A C 1
ATOM 891 O O . VAL A 1 117 ? 0.944 -17.516 -14.641 1 98.94 117 VAL A O 1
ATOM 894 N N . PHE A 1 118 ? -0.962 -16.641 -15.375 1 98.94 118 PHE A N 1
ATOM 895 C CA . PHE A 1 118 ? -1.792 -17.297 -14.367 1 98.94 118 PHE A CA 1
ATOM 896 C C . PHE A 1 118 ? -2.623 -18.422 -14.992 1 98.94 118 PHE A C 1
ATOM 898 O O . PHE A 1 118 ? -2.992 -18.344 -16.172 1 98.94 118 PHE A O 1
ATOM 905 N N . GLU A 1 119 ? -2.916 -19.391 -14.203 1 98.94 119 GLU A N 1
ATOM 906 C CA . GLU A 1 119 ? -3.881 -20.422 -14.586 1 98.94 119 GLU A CA 1
ATOM 907 C C . GLU A 1 119 ? -4.824 -20.75 -13.43 1 98.94 119 GLU A C 1
ATOM 909 O O . GLU A 1 119 ? -4.492 -20.516 -12.266 1 98.94 119 GLU A O 1
ATOM 914 N N . ARG A 1 120 ? -5.922 -21.203 -13.789 1 98.75 120 ARG A N 1
ATOM 915 C CA . ARG A 1 120 ? -6.863 -21.75 -12.82 1 98.75 120 ARG A CA 1
ATOM 916 C C . ARG A 1 120 ? -6.785 -23.266 -12.766 1 98.75 120 ARG A C 1
ATOM 918 O O . ARG A 1 120 ? -7.008 -23.938 -13.773 1 98.75 120 ARG A O 1
ATOM 925 N N . VAL A 1 121 ? -6.453 -23.781 -11.672 1 98.31 121 VAL A N 1
ATOM 926 C CA . VAL A 1 121 ? -6.363 -25.219 -11.445 1 98.31 121 VAL A CA 1
ATOM 927 C C . VAL A 1 121 ? -7.164 -25.594 -10.195 1 98.31 121 VAL A C 1
ATOM 929 O O . VAL A 1 121 ? -6.965 -25.031 -9.125 1 98.31 121 VAL A O 1
ATOM 932 N N . ASP A 1 122 ? -8.141 -26.484 -10.336 1 97.12 122 ASP A N 1
ATOM 933 C CA . ASP A 1 122 ? -9.008 -26.922 -9.242 1 97.12 122 ASP A CA 1
ATOM 934 C C . ASP A 1 122 ? -9.742 -25.75 -8.609 1 97.12 122 ASP A C 1
ATOM 936 O O . ASP A 1 122 ? -9.789 -25.625 -7.387 1 97.12 122 ASP A O 1
ATOM 940 N N . GLY A 1 123 ? -10.07 -24.844 -9.438 1 96.62 123 GLY A N 1
ATOM 941 C CA . GLY A 1 123 ? -10.938 -23.75 -9.039 1 96.62 123 GLY A CA 1
ATOM 942 C C . GLY A 1 123 ? -10.188 -22.578 -8.453 1 96.62 123 GLY A C 1
ATOM 943 O O . GLY A 1 123 ? -10.797 -21.609 -7.988 1 96.62 123 GLY A O 1
ATOM 944 N N . ARG A 1 124 ? -8.898 -22.641 -8.547 1 97.19 124 ARG A N 1
ATOM 945 C CA . ARG A 1 124 ? -8.117 -21.578 -7.934 1 97.19 124 ARG A CA 1
ATOM 946 C C . ARG A 1 124 ? -7.125 -20.984 -8.93 1 97.19 124 ARG A C 1
ATOM 948 O O . ARG A 1 124 ? -6.418 -21.719 -9.625 1 97.19 124 ARG A O 1
ATOM 955 N N . TRP A 1 125 ? -7.09 -19.672 -9 1 98.75 125 TRP A N 1
ATOM 956 C CA . TRP A 1 125 ? -6.09 -18.984 -9.812 1 98.75 125 TRP A CA 1
ATOM 957 C C . TRP A 1 125 ? -4.738 -18.953 -9.102 1 98.75 125 TRP A C 1
ATOM 959 O O . TRP A 1 125 ? -4.668 -18.75 -7.895 1 98.75 125 TRP A O 1
ATOM 969 N N . GLY A 1 126 ? -3.637 -19.172 -9.789 1 98.94 126 GLY A N 1
ATOM 970 C CA . GLY A 1 126 ? -2.279 -19.078 -9.281 1 98.94 126 GLY A CA 1
ATOM 971 C C . GLY A 1 126 ? -1.249 -18.828 -10.367 1 98.94 126 GLY A C 1
ATOM 972 O O . GLY A 1 126 ? -1.54 -18.984 -11.555 1 98.94 126 GLY A O 1
ATOM 973 N N . VAL A 1 127 ? -0.1 -18.453 -9.977 1 98.94 127 VAL A N 1
ATOM 974 C CA . VAL A 1 127 ? 0.977 -18.172 -10.922 1 98.94 127 VAL A CA 1
ATOM 975 C C . VAL A 1 127 ? 1.514 -19.469 -11.508 1 98.94 127 VAL A C 1
ATOM 977 O O . VAL A 1 127 ? 1.9 -20.375 -10.773 1 98.94 127 VAL A O 1
ATOM 980 N N . ARG A 1 128 ? 1.515 -19.531 -12.719 1 98.94 128 ARG A N 1
ATOM 981 C CA . ARG A 1 128 ? 2.102 -20.656 -13.422 1 98.94 128 ARG A CA 1
ATOM 982 C C . ARG A 1 128 ? 3.516 -20.344 -13.898 1 98.94 128 ARG A C 1
ATOM 984 O O . ARG A 1 128 ? 4.391 -21.219 -13.883 1 98.94 128 ARG A O 1
ATOM 991 N N . HIS A 1 129 ? 3.705 -19.172 -14.367 1 98.94 129 HIS A N 1
ATOM 992 C CA . HIS A 1 129 ? 4.984 -18.703 -14.867 1 98.94 129 HIS A CA 1
ATOM 993 C C . HIS A 1 129 ? 5.16 -17.203 -14.609 1 98.94 129 HIS A C 1
ATOM 995 O O . HIS A 1 129 ? 4.312 -16.406 -15 1 98.94 129 HIS A O 1
ATOM 1001 N N . ARG A 1 130 ? 6.238 -16.875 -13.938 1 98.88 130 ARG A N 1
ATOM 1002 C CA . ARG A 1 130 ? 6.539 -15.461 -13.68 1 98.88 130 ARG A CA 1
ATOM 1003 C C . ARG A 1 130 ? 7.871 -15.07 -14.312 1 98.88 130 ARG A C 1
ATOM 1005 O O . ARG A 1 130 ? 8.867 -15.781 -14.172 1 98.88 130 ARG A O 1
ATOM 1012 N N . ARG A 1 131 ? 7.848 -13.953 -14.922 1 98.81 131 ARG A N 1
ATOM 1013 C CA . ARG A 1 131 ? 9.047 -13.273 -15.391 1 98.81 131 ARG A CA 1
ATOM 1014 C C . ARG A 1 131 ? 9.172 -11.891 -14.766 1 98.81 131 ARG A C 1
ATOM 1016 O O . ARG A 1 131 ? 8.32 -11.023 -14.969 1 98.81 131 ARG A O 1
ATOM 1023 N N . LEU A 1 132 ? 10.18 -11.68 -14.016 1 98.62 132 LEU A N 1
ATOM 1024 C CA . LEU A 1 132 ? 10.438 -10.383 -13.406 1 98.62 132 LEU A CA 1
ATOM 1025 C C . LEU A 1 132 ? 11.438 -9.586 -14.234 1 98.62 132 LEU A C 1
ATOM 1027 O O . LEU A 1 132 ? 12.438 -10.133 -14.703 1 98.62 132 LEU A O 1
ATOM 1031 N N . LEU A 1 133 ? 11.242 -8.297 -14.43 1 98.44 133 LEU A N 1
ATOM 1032 C CA . LEU A 1 133 ? 12.133 -7.367 -15.109 1 98.44 133 LEU A CA 1
ATOM 1033 C C . LEU A 1 133 ? 12.516 -6.215 -14.188 1 98.44 133 LEU A C 1
ATOM 1035 O O . LEU A 1 133 ? 11.656 -5.605 -13.555 1 98.44 133 LEU A O 1
ATOM 1039 N N . TRP A 1 134 ? 13.781 -5.918 -14.133 1 98.25 134 TRP A N 1
ATOM 1040 C CA . TRP A 1 134 ? 14.266 -4.781 -13.352 1 98.25 134 TRP A CA 1
ATOM 1041 C C . TRP A 1 134 ? 14.094 -3.479 -14.117 1 98.25 134 TRP A C 1
ATOM 1043 O O . TRP A 1 134 ? 14.531 -3.365 -15.266 1 98.25 134 TRP A O 1
ATOM 1053 N N . GLU A 1 135 ? 13.516 -2.424 -13.562 1 98.25 135 GLU A N 1
ATOM 1054 C CA . GLU A 1 135 ? 13.188 -1.202 -14.297 1 98.25 135 GLU A CA 1
ATOM 1055 C C . GLU A 1 135 ? 14 -0.02 -13.781 1 98.25 135 GLU A C 1
ATOM 1057 O O . GLU A 1 135 ? 14.406 0.849 -14.555 1 98.25 135 GLU A O 1
ATOM 1062 N N . TRP A 1 136 ? 14.25 0.105 -12.445 1 98 136 TRP A N 1
ATOM 1063 C CA . TRP A 1 136 ? 14.906 1.248 -11.82 1 98 136 TRP A CA 1
ATOM 1064 C C . TRP A 1 136 ? 15.398 0.9 -10.422 1 98 136 TRP A C 1
ATOM 1066 O O . TRP A 1 136 ? 14.781 0.085 -9.727 1 98 136 TRP A O 1
ATOM 1076 N N . ASN A 1 137 ? 16.5 1.45 -9.992 1 97.75 137 ASN A N 1
ATOM 1077 C CA . ASN A 1 137 ? 17.016 1.27 -8.641 1 97.75 137 ASN A CA 1
ATOM 1078 C C . ASN A 1 137 ? 17.766 2.512 -8.156 1 97.75 137 ASN A C 1
ATOM 1080 O O . ASN A 1 137 ? 18.375 3.223 -8.953 1 97.75 137 ASN A O 1
ATOM 1084 N N . HIS A 1 138 ? 17.688 2.82 -6.852 1 96.81 138 HIS A N 1
ATOM 1085 C CA . HIS A 1 138 ? 18.469 3.871 -6.195 1 96.81 138 HIS A CA 1
ATOM 1086 C C . HIS A 1 138 ? 18.859 3.465 -4.777 1 96.81 138 HIS A C 1
ATOM 1088 O O . HIS A 1 138 ? 17.984 3.203 -3.941 1 96.81 138 HIS A O 1
ATOM 1094 N N . ASP A 1 139 ? 20.172 3.348 -4.52 1 95.19 139 ASP A N 1
ATOM 1095 C CA . ASP A 1 139 ? 20.703 3.08 -3.188 1 95.19 139 ASP A CA 1
ATOM 1096 C C . ASP A 1 139 ? 21.094 4.379 -2.479 1 95.19 139 ASP A C 1
ATOM 1098 O O . ASP A 1 139 ? 21.578 5.316 -3.113 1 95.19 139 ASP A O 1
ATOM 1102 N N . MET A 1 140 ? 20.844 4.449 -1.238 1 93.62 140 MET A N 1
ATOM 1103 C CA . MET A 1 140 ? 21.188 5.641 -0.468 1 93.62 140 MET A CA 1
ATOM 1104 C C . MET A 1 140 ? 21.547 5.273 0.97 1 93.62 140 MET A C 1
ATOM 1106 O O . MET A 1 140 ? 21.172 4.203 1.452 1 93.62 140 MET A O 1
ATOM 1110 N N . ASP A 1 141 ? 22.281 6.129 1.608 1 93.06 141 ASP A N 1
ATOM 1111 C CA . ASP A 1 141 ? 22.516 5.945 3.039 1 93.06 141 ASP A CA 1
ATOM 1112 C C . ASP A 1 141 ? 21.203 6.047 3.818 1 93.06 141 ASP A C 1
ATOM 1114 O O . ASP A 1 141 ? 20.312 6.828 3.459 1 93.06 141 ASP A O 1
ATOM 1118 N N . THR A 1 142 ? 21.203 5.191 4.836 1 93.19 142 THR A N 1
ATOM 1119 C CA . THR A 1 142 ? 20.016 5.254 5.68 1 93.19 142 THR A CA 1
ATOM 1120 C C . THR A 1 142 ? 19.859 6.641 6.297 1 93.19 142 THR A C 1
ATOM 1122 O O . THR A 1 142 ? 20.844 7.25 6.727 1 93.19 142 THR A O 1
ATOM 1125 N N . ASN A 1 143 ? 18.688 7.211 6.312 1 93.62 143 ASN A N 1
ATOM 1126 C CA . ASN A 1 143 ? 18.344 8.438 7.023 1 93.62 143 ASN A CA 1
ATOM 1127 C C . ASN A 1 143 ? 16.938 8.375 7.613 1 93.62 143 ASN A C 1
ATOM 1129 O O . ASN A 1 143 ? 16.047 9.109 7.18 1 93.62 143 ASN A O 1
ATOM 1133 N N . GLU A 1 144 ? 16.812 7.582 8.578 1 92.88 144 GLU A N 1
ATOM 1134 C CA . GLU A 1 144 ? 15.539 7.355 9.242 1 92.88 144 GLU A CA 1
ATOM 1135 C C . GLU A 1 144 ? 15.352 8.305 10.422 1 92.88 144 GLU A C 1
ATOM 1137 O O . GLU A 1 144 ? 16.031 8.18 11.438 1 92.88 144 GLU A O 1
ATOM 1142 N N . GLY A 1 145 ? 14.523 9.289 10.266 1 92.44 145 GLY A N 1
ATOM 1143 C CA . GLY A 1 145 ? 14.25 10.242 11.336 1 92.44 145 GLY A CA 1
ATOM 1144 C C . GLY A 1 145 ? 12.789 10.281 11.742 1 92.44 145 GLY A C 1
ATOM 1145 O O . GLY A 1 145 ? 12.422 10.93 12.719 1 92.44 145 GLY A O 1
ATOM 1146 N N . TRP A 1 146 ? 11.938 9.547 10.93 1 94.69 146 TRP A N 1
ATOM 1147 C CA . TRP A 1 146 ? 10.5 9.562 11.164 1 94.69 146 TRP A CA 1
ATOM 1148 C C . TRP A 1 146 ? 9.961 10.984 11.18 1 94.69 146 TRP A C 1
ATOM 1150 O O . TRP A 1 146 ? 9.297 11.398 12.133 1 94.69 146 TRP A O 1
ATOM 1160 N N . ILE A 1 147 ? 10.188 11.617 10.07 1 93.88 147 ILE A N 1
ATOM 1161 C CA . ILE A 1 147 ? 9.781 12.992 9.805 1 93.88 147 ILE A CA 1
ATOM 1162 C C . ILE A 1 147 ? 10.578 13.953 10.672 1 93.88 147 ILE A C 1
ATOM 1164 O O . ILE A 1 147 ? 10.008 14.75 11.422 1 93.88 147 ILE A O 1
ATOM 1168 N N . PHE A 1 148 ? 11.844 13.82 10.688 1 91.94 148 PHE A N 1
ATOM 1169 C CA . PHE A 1 148 ? 12.812 14.688 11.344 1 91.94 148 PHE A CA 1
ATOM 1170 C C . PHE A 1 148 ? 12.539 14.766 12.844 1 91.94 148 PHE A C 1
ATOM 1172 O O . PHE A 1 148 ? 12.695 15.82 13.453 1 91.94 148 PHE A O 1
ATOM 1179 N N . GLY A 1 149 ? 11.984 13.664 13.289 1 91.5 149 GLY A N 1
ATOM 1180 C CA . GLY A 1 149 ? 11.703 13.594 14.711 1 91.5 149 GLY A CA 1
ATOM 1181 C C . GLY A 1 149 ? 10.359 14.188 15.086 1 91.5 149 GLY A C 1
ATOM 1182 O O . GLY A 1 149 ? 10.008 14.242 16.266 1 91.5 149 GLY A O 1
ATOM 1183 N N . LEU A 1 150 ? 9.625 14.555 14.109 1 89 150 LEU A N 1
ATOM 1184 C CA . LEU A 1 150 ? 8.367 15.258 14.375 1 89 150 LEU A CA 1
ATOM 1185 C C . LEU A 1 150 ? 7.242 14.273 14.664 1 89 150 LEU A C 1
ATOM 1187 O O . LEU A 1 150 ? 6.227 14.641 15.25 1 89 150 LEU A O 1
ATOM 1191 N N . LEU A 1 151 ? 7.387 13.07 14.219 1 90.12 151 LEU A N 1
ATOM 1192 C CA . LEU A 1 151 ? 6.336 12.078 14.422 1 90.12 151 LEU A CA 1
ATOM 1193 C C . LEU A 1 151 ? 6.184 11.758 15.906 1 90.12 151 LEU A C 1
ATOM 1195 O O . LEU A 1 151 ? 5.062 11.711 16.422 1 90.12 151 LEU A O 1
ATOM 1199 N N . ALA A 1 152 ? 7.301 11.539 16.547 1 88.88 152 ALA A N 1
ATOM 1200 C CA . ALA A 1 152 ? 7.359 11.242 17.969 1 88.88 152 ALA A CA 1
ATOM 1201 C C . ALA A 1 152 ? 8.703 11.656 18.562 1 88.88 152 ALA A C 1
ATOM 1203 O O . ALA A 1 152 ? 9.742 11.508 17.922 1 88.88 152 ALA A O 1
ATOM 1204 N N . PRO A 1 153 ? 8.602 12.172 19.734 1 82.94 153 PRO A N 1
ATOM 1205 C CA . PRO A 1 153 ? 9.867 12.508 20.391 1 82.94 153 PRO A CA 1
ATOM 1206 C C . PRO A 1 153 ? 10.719 11.273 20.672 1 82.94 153 PRO A C 1
ATOM 1208 O O . PRO A 1 153 ? 11.953 11.352 20.641 1 82.94 153 PRO A O 1
ATOM 1211 N N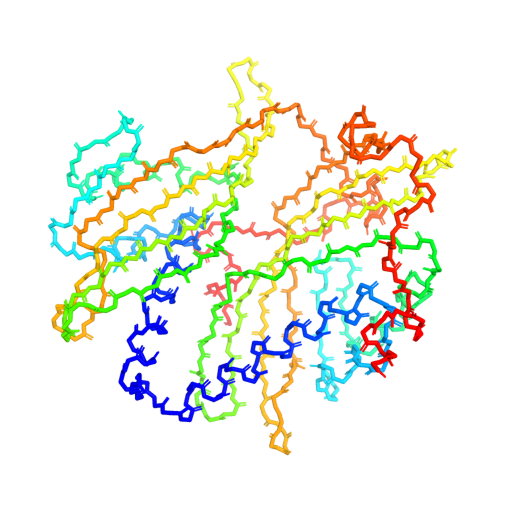 . ASP A 1 154 ? 10.109 10.172 20.938 1 90.12 154 ASP A N 1
ATOM 1212 C CA . ASP A 1 154 ? 10.719 8.875 21.203 1 90.12 154 ASP A CA 1
ATOM 1213 C C . ASP A 1 154 ? 10.203 7.816 20.234 1 90.12 154 ASP A C 1
ATOM 1215 O O . ASP A 1 154 ? 9.039 7.41 20.297 1 90.12 154 ASP A O 1
ATOM 1219 N N . THR A 1 155 ? 11.156 7.344 19.422 1 90 155 THR A N 1
ATOM 1220 C CA . THR A 1 155 ? 10.734 6.445 18.344 1 90 155 THR A CA 1
ATOM 1221 C C . THR A 1 155 ? 10.422 5.059 18.891 1 90 155 THR A C 1
ATOM 1223 O O . THR A 1 155 ? 9.867 4.215 18.188 1 90 155 THR A O 1
ATOM 1226 N N . SER A 1 156 ? 10.758 4.805 20.156 1 90.69 156 SER A N 1
ATOM 1227 C CA . SER A 1 156 ? 10.477 3.504 20.75 1 90.69 156 SER A CA 1
ATOM 1228 C C . SER A 1 156 ? 8.977 3.281 20.906 1 90.69 156 SER A C 1
ATOM 1230 O O . SER A 1 156 ? 8.531 2.15 21.109 1 90.69 156 SER A O 1
ATOM 1232 N N . VAL A 1 157 ? 8.195 4.316 20.797 1 92.75 157 VAL A N 1
ATOM 1233 C CA . VAL A 1 157 ? 6.754 4.203 20.984 1 92.75 157 VAL A CA 1
ATOM 1234 C C . VAL A 1 157 ? 6.102 3.754 19.672 1 92.75 157 VAL A C 1
ATOM 1236 O O . VAL A 1 157 ? 4.926 3.377 19.656 1 92.75 157 VAL A O 1
ATOM 1239 N N . LEU A 1 158 ? 6.836 3.861 18.594 1 94.12 158 LEU A N 1
ATOM 1240 C CA . LEU A 1 158 ? 6.254 3.58 17.297 1 94.12 158 LEU A CA 1
ATOM 1241 C C . LEU A 1 158 ? 5.941 2.096 17.141 1 94.12 158 LEU A C 1
ATOM 1243 O O . LEU A 1 158 ? 6.777 1.246 17.469 1 94.12 158 LEU A O 1
ATOM 1247 N N . THR A 1 159 ? 4.715 1.742 16.734 1 94.75 159 THR A N 1
ATOM 1248 C CA . THR A 1 159 ? 4.344 0.369 16.406 1 94.75 159 THR A CA 1
ATOM 1249 C C . THR A 1 159 ? 4.777 0.014 14.984 1 94.75 159 THR A C 1
ATOM 1251 O O . THR A 1 159 ? 4.371 0.669 14.023 1 94.75 159 THR A O 1
ATOM 1254 N N . ARG A 1 160 ? 5.566 -0.982 14.906 1 93.12 160 ARG A N 1
ATOM 1255 C CA . ARG A 1 160 ? 6.129 -1.413 13.625 1 93.12 160 ARG A CA 1
ATOM 1256 C C . ARG A 1 160 ? 5.52 -2.736 13.18 1 93.12 160 ARG A C 1
ATOM 1258 O O . ARG A 1 160 ? 4.902 -3.443 13.977 1 93.12 160 ARG A O 1
ATOM 1265 N N . GLY A 1 161 ? 5.59 -2.99 11.93 1 93 161 GLY A N 1
ATOM 1266 C CA . GLY A 1 161 ? 5.281 -4.328 11.453 1 93 161 GLY A CA 1
ATOM 1267 C C . GLY A 1 161 ? 6.27 -5.375 11.938 1 93 161 GLY A C 1
ATOM 1268 O O . GLY A 1 161 ? 7.371 -5.039 12.375 1 93 161 GLY A O 1
ATOM 1269 N N . ALA A 1 162 ? 5.871 -6.617 11.875 1 93.5 162 ALA A N 1
ATOM 1270 C CA . ALA A 1 162 ? 6.715 -7.742 12.266 1 93.5 162 ALA A CA 1
ATOM 1271 C C . ALA A 1 162 ? 6.629 -8.875 11.25 1 93.5 162 ALA A C 1
ATOM 1273 O O . ALA A 1 162 ? 5.879 -8.781 10.273 1 93.5 162 ALA A O 1
ATOM 1274 N N . LYS A 1 163 ? 7.473 -9.859 11.43 1 95.12 163 LYS A N 1
ATOM 1275 C CA . LYS A 1 163 ? 7.414 -11.062 10.602 1 95.12 163 LYS A CA 1
ATOM 1276 C C . LYS A 1 163 ? 6.324 -12.016 11.086 1 95.12 163 LYS A C 1
ATOM 1278 O O . LYS A 1 163 ? 5.832 -11.883 12.211 1 95.12 163 LYS A O 1
ATOM 1283 N N . PHE A 1 164 ? 5.926 -12.875 10.141 1 94.81 164 PHE A N 1
ATOM 1284 C CA . PHE A 1 164 ? 5.039 -13.969 10.5 1 94.81 164 PHE A CA 1
ATOM 1285 C C . PHE A 1 164 ? 5.637 -14.805 11.633 1 94.81 164 PHE A C 1
ATOM 1287 O O . PHE A 1 164 ? 6.828 -15.109 11.617 1 94.81 164 PHE A O 1
ATOM 1294 N N . PRO A 1 165 ? 4.852 -15.102 12.602 1 95.38 165 PRO A N 1
ATOM 1295 C CA . PRO A 1 165 ? 3.42 -14.859 12.789 1 95.38 165 PRO A CA 1
ATOM 1296 C C . PRO A 1 165 ? 3.139 -13.711 13.75 1 95.38 165 PRO A C 1
ATOM 1298 O O . PRO A 1 165 ? 1.989 -13.492 14.141 1 95.38 165 PRO A O 1
ATOM 1301 N N . SER A 1 166 ? 4.121 -12.953 14.039 1 93.06 166 SER A N 1
ATOM 1302 C CA . SER A 1 166 ? 3.996 -11.992 15.125 1 93.06 166 SER A CA 1
ATOM 1303 C C . SER A 1 166 ? 3.393 -10.68 14.641 1 93.06 166 SER A C 1
ATOM 1305 O O . SER A 1 166 ? 2.996 -9.836 15.445 1 93.06 166 SER A O 1
ATOM 1307 N N . ASP A 1 167 ? 3.283 -10.492 13.328 1 95 167 ASP A N 1
ATOM 1308 C CA . ASP A 1 167 ? 2.715 -9.266 12.781 1 95 167 ASP A CA 1
ATOM 1309 C C . ASP A 1 167 ? 1.229 -9.148 13.117 1 95 167 ASP A C 1
ATOM 1311 O O . ASP A 1 167 ? 0.496 -10.141 13.062 1 95 167 ASP A O 1
ATOM 1315 N N . PRO A 1 168 ? 0.693 -7.941 13.32 1 92.06 168 PRO A N 1
ATOM 1316 C CA . PRO A 1 168 ? -0.696 -7.719 13.734 1 92.06 168 PRO A CA 1
ATOM 1317 C C . PRO A 1 168 ? -1.702 -8.227 12.703 1 92.06 168 PRO A C 1
ATOM 1319 O O . PRO A 1 168 ? -2.859 -8.492 13.039 1 92.06 168 PRO A O 1
ATOM 1322 N N . VAL A 1 169 ? -1.331 -8.406 11.492 1 93.75 169 VAL A N 1
ATOM 1323 C CA . VAL A 1 169 ? -2.266 -8.859 10.461 1 93.75 169 VAL A CA 1
ATOM 1324 C C . VAL A 1 169 ? -2.684 -10.297 10.742 1 93.75 169 VAL A C 1
ATOM 1326 O O . VAL A 1 169 ? -3.736 -10.75 10.281 1 93.75 169 VAL A O 1
ATOM 1329 N N . TYR A 1 170 ? -1.817 -10.977 11.547 1 93.12 170 TYR A N 1
ATOM 1330 C CA . TYR A 1 170 ? -2.074 -12.391 11.797 1 93.12 170 TYR A CA 1
ATOM 1331 C C . TYR A 1 170 ? -2.73 -12.594 13.156 1 93.12 170 TYR A C 1
ATOM 1333 O O . TYR A 1 170 ? -3.055 -13.719 13.539 1 93.12 170 TYR A O 1
ATOM 1341 N N . THR A 1 171 ? -2.85 -11.617 14.016 1 84.62 171 THR A N 1
ATOM 1342 C CA . THR A 1 171 ? -3.357 -11.75 15.375 1 84.62 171 THR A CA 1
ATOM 1343 C C . THR A 1 171 ? -4.652 -10.961 15.547 1 84.62 171 THR A C 1
ATOM 1345 O O . THR A 1 171 ? -4.902 -10.398 16.609 1 84.62 171 THR A O 1
ATOM 1348 N N . ARG A 1 172 ? -5.562 -11.203 14.867 1 73.06 172 ARG A N 1
ATOM 1349 C CA . ARG A 1 172 ? -6.828 -10.484 14.906 1 73.06 172 ARG A CA 1
ATOM 1350 C C . ARG A 1 172 ? -7.578 -10.758 16.203 1 73.06 172 ARG A C 1
ATOM 1352 O O . ARG A 1 172 ? -7.445 -11.844 16.781 1 73.06 172 ARG A O 1
ATOM 1359 N N . MET B 1 1 ? -16.938 -16.062 -4.426 1 89.12 1 MET B N 1
ATOM 1360 C CA . MET B 1 1 ? -17.156 -14.625 -4.457 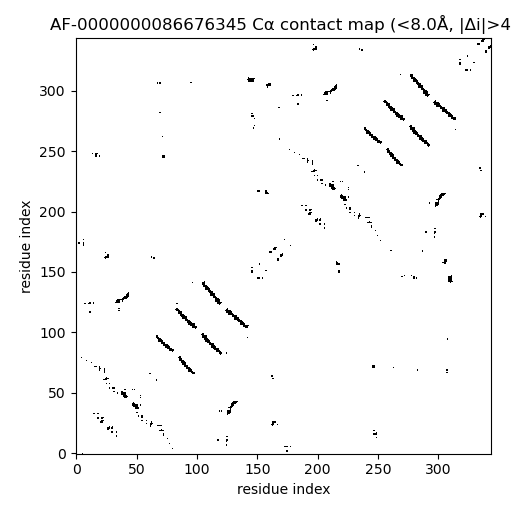1 89.12 1 MET B CA 1
ATOM 1361 C C . MET B 1 1 ? -18.359 -14.281 -5.32 1 89.12 1 MET B C 1
ATOM 1363 O O . MET B 1 1 ? -18.547 -14.859 -6.391 1 89.12 1 MET B O 1
ATOM 1367 N N . THR B 1 2 ? -19.203 -13.359 -4.828 1 94.94 2 THR B N 1
ATOM 1368 C CA . THR B 1 2 ? -20.438 -12.969 -5.496 1 94.94 2 THR B CA 1
ATOM 1369 C C . THR B 1 2 ? -20.359 -11.523 -5.98 1 94.94 2 THR B C 1
ATOM 1371 O O . THR B 1 2 ? -19.391 -10.828 -5.715 1 94.94 2 THR B O 1
ATOM 1374 N N . LEU B 1 3 ? -21.375 -11.156 -6.676 1 96.38 3 LEU B N 1
ATOM 1375 C CA . LEU B 1 3 ? -21.484 -9.758 -7.07 1 96.38 3 LEU B CA 1
ATOM 1376 C C . LEU B 1 3 ? -21.531 -8.852 -5.848 1 96.38 3 LEU B C 1
ATOM 1378 O O . LEU B 1 3 ? -20.875 -7.797 -5.832 1 96.38 3 LEU B O 1
ATOM 1382 N N . GLN B 1 4 ? -22.344 -9.234 -4.879 1 97.06 4 GLN B N 1
ATOM 1383 C CA . GLN B 1 4 ? -22.438 -8.43 -3.666 1 97.06 4 GLN B CA 1
ATOM 1384 C C . GLN B 1 4 ? -21.062 -8.281 -2.998 1 97.06 4 GLN B C 1
ATOM 1386 O O . GLN B 1 4 ? -20.75 -7.219 -2.463 1 97.06 4 GLN B O 1
ATOM 1391 N N . ASP B 1 5 ? -20.281 -9.359 -3.006 1 97.69 5 ASP B N 1
ATOM 1392 C CA . ASP B 1 5 ? -18.922 -9.273 -2.477 1 97.69 5 ASP B CA 1
ATOM 1393 C C . ASP B 1 5 ? -18.109 -8.211 -3.211 1 97.69 5 ASP B C 1
ATOM 1395 O O . ASP B 1 5 ? -17.391 -7.43 -2.586 1 97.69 5 ASP B O 1
ATOM 1399 N N . LEU B 1 6 ? -18.219 -8.188 -4.523 1 97.94 6 LEU B N 1
ATOM 1400 C CA . LEU B 1 6 ? -17.484 -7.215 -5.324 1 97.94 6 LEU B CA 1
ATOM 1401 C C . LEU B 1 6 ? -17.953 -5.793 -5.016 1 97.94 6 LEU B C 1
ATOM 1403 O O . LEU B 1 6 ? -17.125 -4.875 -4.93 1 97.94 6 LEU B O 1
ATOM 1407 N N . LEU B 1 7 ? -19.203 -5.641 -4.891 1 98 7 LEU B N 1
ATOM 1408 C CA . LEU B 1 7 ? -19.75 -4.328 -4.566 1 98 7 LEU B CA 1
ATOM 1409 C C . LEU B 1 7 ? -19.266 -3.857 -3.203 1 98 7 LEU B C 1
ATOM 1411 O O . LEU B 1 7 ? -18.906 -2.691 -3.039 1 98 7 LEU B O 1
ATOM 1415 N N . ASP B 1 8 ? -19.281 -4.754 -2.25 1 98.56 8 ASP B N 1
ATOM 1416 C CA . ASP B 1 8 ? -18.812 -4.426 -0.905 1 98.56 8 ASP B CA 1
ATOM 1417 C C . ASP B 1 8 ? -17.328 -4.066 -0.911 1 98.56 8 ASP B C 1
ATOM 1419 O O . ASP B 1 8 ? -16.922 -3.064 -0.315 1 98.56 8 ASP B O 1
ATOM 1423 N N . LYS B 1 9 ? -16.547 -4.848 -1.564 1 98.75 9 LYS B N 1
ATOM 1424 C CA . LYS B 1 9 ? -15.109 -4.57 -1.655 1 98.75 9 LYS B CA 1
ATOM 1425 C C . LYS B 1 9 ? -14.852 -3.242 -2.361 1 98.75 9 LYS B C 1
ATOM 1427 O O . LYS B 1 9 ? -13.953 -2.492 -1.978 1 98.75 9 LYS B O 1
ATOM 1432 N N . GLN B 1 10 ? -15.625 -2.945 -3.363 1 98.5 10 GLN B N 1
ATOM 1433 C CA . GLN B 1 10 ? -15.492 -1.675 -4.066 1 98.5 10 GLN B CA 1
ATOM 1434 C C . GLN B 1 10 ? -15.812 -0.499 -3.148 1 98.5 10 GLN B C 1
ATOM 1436 O O . GLN B 1 10 ? -15.078 0.495 -3.131 1 98.5 10 GLN B O 1
ATOM 1441 N N . GLU B 1 11 ? -16.875 -0.573 -2.443 1 98.75 11 GLU B N 1
ATOM 1442 C CA . GLU B 1 11 ? -17.25 0.506 -1.535 1 98.75 11 GLU B CA 1
ATOM 1443 C C . GLU B 1 11 ? -16.172 0.739 -0.476 1 98.75 11 GLU B C 1
ATOM 1445 O O . GLU B 1 11 ? -15.828 1.884 -0.171 1 98.75 11 GLU B O 1
ATOM 1450 N N . ILE B 1 12 ? -15.633 -0.311 0.086 1 98.88 12 ILE B N 1
ATOM 1451 C CA . ILE B 1 12 ? -14.594 -0.212 1.104 1 98.88 12 ILE B CA 1
ATOM 1452 C C . ILE B 1 12 ? -13.336 0.409 0.498 1 98.88 12 ILE B C 1
ATOM 1454 O O . ILE B 1 12 ? -12.727 1.304 1.093 1 98.88 12 ILE B O 1
ATOM 1458 N N . THR B 1 13 ? -12.984 -0.056 -0.706 1 98.88 13 THR B N 1
ATOM 1459 C CA . THR B 1 13 ? -11.82 0.495 -1.386 1 98.88 13 THR B CA 1
ATOM 1460 C C . THR B 1 13 ? -11.992 1.99 -1.636 1 98.88 13 THR B C 1
ATOM 1462 O O . THR B 1 13 ? -11.062 2.771 -1.437 1 98.88 13 THR B O 1
ATOM 1465 N N . GLU B 1 14 ? -13.172 2.381 -2.029 1 98.81 14 GLU B N 1
ATOM 1466 C CA . GLU B 1 14 ? -13.438 3.791 -2.287 1 98.81 14 GLU B CA 1
ATOM 1467 C C . GLU B 1 14 ? -13.398 4.605 -0.998 1 98.81 14 GLU B C 1
ATOM 1469 O O . GLU B 1 14 ? -12.992 5.77 -1.005 1 98.81 14 GLU B O 1
ATOM 1474 N N . ASN B 1 15 ? -13.836 4.066 0.089 1 98.88 15 ASN B N 1
ATOM 1475 C CA . ASN B 1 15 ? -13.703 4.727 1.384 1 98.88 15 ASN B CA 1
ATOM 1476 C C . ASN B 1 15 ? -12.242 5.02 1.719 1 98.88 15 ASN B C 1
ATOM 1478 O O . ASN B 1 15 ? -11.906 6.129 2.131 1 98.88 15 ASN B O 1
ATOM 1482 N N . LEU B 1 16 ? -11.383 4.039 1.54 1 98.94 16 LEU B N 1
ATOM 1483 C CA . LEU B 1 16 ? -9.953 4.211 1.783 1 98.94 16 LEU B CA 1
ATOM 1484 C C . LEU B 1 16 ? -9.391 5.324 0.911 1 98.94 16 LEU B C 1
ATOM 1486 O O . LEU B 1 16 ? -8.633 6.172 1.394 1 98.94 16 LEU B O 1
ATOM 1490 N N . ALA B 1 17 ? -9.758 5.312 -0.333 1 98.81 17 ALA B N 1
ATOM 1491 C CA . ALA B 1 17 ? -9.266 6.332 -1.254 1 98.81 17 ALA B CA 1
ATOM 1492 C C . ALA B 1 17 ? -9.766 7.715 -0.865 1 98.81 17 ALA B C 1
ATOM 1494 O O . ALA B 1 17 ? -9.031 8.703 -0.952 1 98.81 17 ALA B O 1
ATOM 1495 N N . ARG B 1 18 ? -10.984 7.816 -0.497 1 98.69 18 ARG B N 1
ATOM 1496 C CA . ARG B 1 18 ? -11.547 9.086 -0.044 1 98.69 18 ARG B CA 1
ATOM 1497 C C . ARG B 1 18 ? -10.82 9.594 1.198 1 98.69 18 ARG B C 1
ATOM 1499 O O . ARG B 1 18 ? -10.586 10.797 1.338 1 98.69 18 ARG B O 1
ATOM 1506 N N . TYR B 1 19 ? -10.516 8.695 2.102 1 98.88 19 TYR B N 1
ATOM 1507 C CA . TYR B 1 19 ? -9.742 9.055 3.287 1 98.88 19 TYR B CA 1
ATOM 1508 C C . TYR B 1 19 ? -8.422 9.695 2.898 1 98.88 19 TYR B C 1
ATOM 1510 O O . TYR B 1 19 ? -8.062 10.758 3.412 1 98.88 19 TYR B O 1
ATOM 1518 N N . MET B 1 20 ? -7.68 9.086 1.967 1 98.81 20 MET B N 1
ATOM 1519 C CA . MET B 1 20 ? -6.395 9.625 1.525 1 98.81 20 MET B CA 1
ATOM 1520 C C . MET B 1 20 ? -6.562 11.031 0.954 1 98.81 20 MET B C 1
ATOM 1522 O O . MET B 1 20 ? -5.793 11.938 1.28 1 98.81 20 MET B O 1
ATOM 1526 N N . ARG B 1 21 ? -7.559 11.234 0.099 1 98.44 21 ARG B N 1
ATOM 1527 C CA . ARG B 1 21 ? -7.816 12.555 -0.478 1 98.44 21 ARG B CA 1
ATOM 1528 C C . ARG B 1 21 ? -8.125 13.578 0.61 1 98.44 21 ARG B C 1
ATOM 1530 O O . ARG B 1 21 ? -7.617 14.703 0.572 1 98.44 21 ARG B O 1
ATOM 1537 N N . ALA B 1 22 ? -8.984 13.164 1.5 1 98.56 22 ALA B N 1
ATOM 1538 C CA . ALA B 1 22 ? -9.422 14.078 2.549 1 98.56 22 ALA B CA 1
ATOM 1539 C C . ALA B 1 22 ? -8.242 14.531 3.408 1 98.56 22 ALA B C 1
ATOM 1541 O O . ALA B 1 22 ? -8.133 15.703 3.758 1 98.56 22 ALA B O 1
ATOM 1542 N N . VAL B 1 23 ? -7.355 13.625 3.752 1 98.31 23 VAL B N 1
ATOM 1543 C CA . VAL B 1 23 ? -6.156 13.945 4.52 1 98.31 23 VAL B CA 1
ATOM 1544 C C . VAL B 1 23 ? -5.27 14.891 3.721 1 98.31 23 VAL B C 1
ATOM 1546 O O . VAL B 1 23 ? -4.801 15.906 4.25 1 98.31 23 VAL B O 1
ATOM 1549 N N . ASP B 1 24 ? -5.047 14.664 2.453 1 98.19 24 ASP B N 1
ATOM 1550 C CA . ASP B 1 24 ? -4.156 15.453 1.616 1 98.19 24 ASP B CA 1
ATOM 1551 C C . ASP B 1 24 ? -4.73 16.844 1.367 1 98.19 24 ASP B C 1
ATOM 1553 O O . ASP B 1 24 ? -3.984 17.828 1.267 1 98.19 24 ASP B O 1
ATOM 1557 N N . ARG B 1 25 ? -6.016 16.906 1.251 1 97.81 25 ARG B N 1
ATOM 1558 C CA . ARG B 1 25 ? -6.656 18.172 0.897 1 97.81 25 ARG B CA 1
ATOM 1559 C C . ARG B 1 25 ? -7.113 18.922 2.143 1 97.81 25 ARG B C 1
ATOM 1561 O O . ARG B 1 25 ? -7.5 20.078 2.062 1 97.81 25 ARG B O 1
ATOM 1568 N N . GLY B 1 26 ? -7.094 18.281 3.299 1 97.94 26 GLY B N 1
ATOM 1569 C CA . GLY B 1 26 ? -7.586 18.922 4.516 1 97.94 26 GLY B CA 1
ATOM 1570 C C . GLY B 1 26 ? -9.102 19.016 4.566 1 97.94 26 GLY B C 1
ATOM 1571 O O . GLY B 1 26 ? -9.648 19.984 5.082 1 97.94 26 GLY B O 1
ATOM 1572 N N . ASP B 1 27 ? -9.797 18.156 3.963 1 97.94 27 ASP B N 1
ATOM 1573 C CA . ASP B 1 27 ? -11.258 18.078 3.973 1 97.94 27 ASP B CA 1
ATOM 1574 C C . ASP B 1 27 ? -11.758 17.312 5.191 1 97.94 27 ASP B C 1
ATOM 1576 O O . ASP B 1 27 ? -12.055 16.125 5.102 1 97.94 27 ASP B O 1
ATOM 1580 N N . LEU B 1 28 ? -11.891 17.984 6.27 1 98.38 28 LEU B N 1
ATOM 1581 C CA . LEU B 1 28 ? -12.117 17.375 7.574 1 98.38 28 LEU B CA 1
ATOM 1582 C C . LEU B 1 28 ? -13.461 16.656 7.613 1 98.38 28 LEU B C 1
ATOM 1584 O O . LEU B 1 28 ? -13.594 15.594 8.219 1 98.38 28 LEU B O 1
ATOM 1588 N N . ASP B 1 29 ? -14.461 17.188 7.035 1 98.19 29 ASP B N 1
ATOM 1589 C CA . ASP B 1 29 ? -15.773 16.562 7.055 1 98.19 29 ASP B CA 1
ATOM 1590 C C . ASP B 1 29 ? -15.75 15.203 6.348 1 98.19 29 ASP B C 1
ATOM 1592 O O . ASP B 1 29 ? -16.266 14.219 6.871 1 98.19 29 ASP B O 1
ATOM 1596 N N . THR B 1 30 ? -15.18 15.203 5.195 1 98.31 30 THR B N 1
ATOM 1597 C CA . THR B 1 30 ? -15.047 13.945 4.465 1 98.31 30 THR B CA 1
ATOM 1598 C C . THR B 1 30 ? -14.219 12.945 5.262 1 98.31 30 THR B C 1
ATOM 1600 O O . THR B 1 30 ? -14.539 11.758 5.305 1 98.31 30 THR B O 1
ATOM 1603 N N . LEU B 1 31 ? -13.148 13.422 5.859 1 98.69 31 LEU B N 1
ATOM 1604 C CA . LEU B 1 31 ? -12.289 12.57 6.672 1 98.69 31 LEU B CA 1
ATOM 1605 C C . LEU B 1 31 ? -13.078 11.922 7.801 1 98.69 31 LEU B C 1
ATOM 1607 O O . LEU B 1 31 ? -13.023 10.703 7.98 1 98.69 31 LEU B O 1
ATOM 1611 N N . ARG B 1 32 ? -13.82 12.664 8.492 1 98.56 32 ARG B N 1
ATOM 1612 C CA . ARG B 1 32 ? -14.617 12.164 9.602 1 98.56 32 ARG B CA 1
ATOM 1613 C C . ARG B 1 32 ? -15.664 11.156 9.117 1 98.56 32 ARG B C 1
ATOM 1615 O O . ARG B 1 32 ? -15.938 10.164 9.797 1 98.56 32 ARG B O 1
ATOM 1622 N N . ALA B 1 33 ? -16.188 11.383 7.977 1 98.5 33 ALA B N 1
ATOM 1623 C CA . ALA B 1 33 ? -17.25 10.547 7.434 1 98.5 33 ALA B CA 1
ATOM 1624 C C . ALA B 1 33 ? -16.719 9.172 7.023 1 98.5 33 ALA B C 1
ATOM 1626 O O . ALA B 1 33 ? -17.5 8.242 6.805 1 98.5 33 ALA B O 1
ATOM 1627 N N . CYS B 1 34 ? -15.461 9.031 6.875 1 98.88 34 CYS B N 1
ATOM 1628 C CA . CYS B 1 34 ? -14.875 7.738 6.539 1 98.88 34 CYS B CA 1
ATOM 1629 C C . CYS B 1 34 ? -14.906 6.797 7.738 1 98.88 34 CYS B C 1
ATOM 1631 O O . CYS B 1 34 ? -14.797 5.582 7.582 1 98.88 34 CYS B O 1
ATOM 1633 N N . TYR B 1 35 ? -14.977 7.367 8.922 1 98.88 35 TYR B N 1
ATOM 1634 C CA . TYR B 1 35 ? -15.125 6.586 10.148 1 98.88 35 TYR B CA 1
ATOM 1635 C C . TYR B 1 35 ? -16.594 6.391 10.5 1 98.88 35 TYR B C 1
ATOM 1637 O O . TYR B 1 35 ? -17.438 7.223 10.156 1 98.88 35 TYR B O 1
ATOM 1645 N N . LEU B 1 36 ? -16.844 5.297 11.164 1 98.81 36 LEU B N 1
ATOM 1646 C CA . LEU B 1 36 ? -18.156 5.137 11.797 1 98.81 36 LEU B CA 1
ATOM 1647 C C . LEU B 1 36 ? -18.203 5.867 13.133 1 98.81 36 LEU B C 1
ATOM 1649 O O . LEU B 1 36 ? -17.172 6.078 13.773 1 98.81 36 LEU B O 1
ATOM 1653 N N . PRO B 1 37 ? -19.453 6.238 13.57 1 97.94 37 PRO B N 1
ATOM 1654 C CA . PRO B 1 37 ? -19.562 6.781 14.922 1 97.94 37 PRO B CA 1
ATOM 1655 C C . PRO B 1 37 ? -18.969 5.848 15.984 1 97.94 37 PRO B C 1
ATOM 1657 O O . PRO B 1 37 ? -19.234 4.641 15.961 1 97.94 37 PRO B O 1
ATOM 1660 N N . GLY B 1 38 ? -18.047 6.379 16.812 1 98.31 38 GLY B N 1
ATOM 1661 C CA . GLY B 1 38 ? -17.469 5.598 17.906 1 98.31 38 GLY B CA 1
ATOM 1662 C C . GLY B 1 38 ? -16.266 4.793 17.469 1 98.31 38 GLY B C 1
ATOM 1663 O O . GLY B 1 38 ? -15.766 3.955 18.234 1 98.31 38 GLY B O 1
ATOM 1664 N N . ALA B 1 39 ? -15.805 5.07 16.312 1 98.88 39 ALA B N 1
ATOM 1665 C CA . ALA B 1 39 ? -14.648 4.328 15.82 1 98.88 39 ALA B CA 1
ATOM 1666 C C . ALA B 1 39 ? -13.414 4.598 16.672 1 98.88 39 ALA B C 1
ATOM 1668 O O . ALA B 1 39 ? -13.328 5.629 17.344 1 98.88 39 ALA B O 1
ATOM 1669 N N . VAL B 1 40 ? -12.469 3.678 16.609 1 98.88 40 VAL B N 1
ATOM 1670 C CA . VAL B 1 40 ? -11.227 3.754 17.359 1 98.88 40 VAL B CA 1
ATOM 1671 C C . VAL B 1 40 ? -10.039 3.857 16.406 1 98.88 40 VAL B C 1
ATOM 1673 O O . VAL B 1 40 ? -9.992 3.16 15.391 1 98.88 40 VAL B O 1
ATOM 1676 N N . GLU B 1 41 ? -9.109 4.727 16.766 1 98.62 41 GLU B N 1
ATOM 1677 C CA . GLU B 1 41 ? -7.859 4.922 16.031 1 98.62 41 GLU B CA 1
ATOM 1678 C C . GLU B 1 41 ? -6.652 4.594 16.906 1 98.62 41 GLU B C 1
ATOM 1680 O O . GLU B 1 41 ? -6.512 5.133 18 1 98.62 41 GLU B O 1
ATOM 1685 N N . GLU B 1 42 ? -5.895 3.662 16.484 1 98.31 42 GLU B N 1
ATOM 1686 C CA . GLU B 1 42 ? -4.535 3.434 16.969 1 98.31 42 GLU B CA 1
ATOM 1687 C C . GLU B 1 42 ? -3.5 3.814 15.922 1 98.31 42 GLU B C 1
ATOM 1689 O O . GLU B 1 42 ? -3.273 3.064 14.969 1 98.31 42 GLU B O 1
ATOM 1694 N N . HIS B 1 43 ? -2.873 4.93 16.141 1 97.56 43 HIS B N 1
ATOM 1695 C CA . HIS B 1 43 ? -2.014 5.496 15.102 1 97.56 43 HIS B CA 1
ATOM 1696 C C . HIS B 1 43 ? -0.545 5.199 15.383 1 97.56 43 HIS B C 1
ATOM 1698 O O . HIS B 1 43 ? 0.239 6.117 15.641 1 97.56 43 HIS B O 1
ATOM 1704 N N . GLY B 1 44 ? -0.253 3.922 15.422 1 96.5 44 GLY B N 1
ATOM 1705 C CA . GLY B 1 44 ? 1.114 3.426 15.422 1 96.5 44 GLY B CA 1
ATOM 1706 C C . GLY B 1 44 ? 1.89 3.818 16.672 1 96.5 44 GLY B C 1
ATOM 1707 O O . GLY B 1 44 ? 3.08 4.129 16.594 1 96.5 44 GLY B O 1
ATOM 1708 N N . GLY B 1 45 ? 1.236 3.977 17.734 1 96 45 GLY B N 1
ATOM 1709 C CA . GLY B 1 45 ? 1.917 4.297 18.969 1 96 45 GLY B CA 1
ATOM 1710 C C . GLY B 1 45 ? 1.888 5.777 19.312 1 96 45 GLY B C 1
ATOM 1711 O O . GLY B 1 45 ? 2.094 6.168 20.453 1 96 45 GLY B O 1
ATOM 1712 N N . VAL B 1 46 ? 1.615 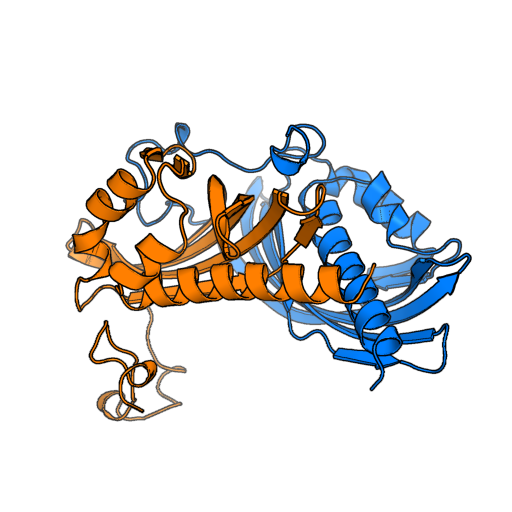6.629 18.344 1 95.88 46 VAL B N 1
ATOM 1713 C CA . VAL B 1 46 ? 1.641 8.07 18.562 1 95.88 46 VAL B CA 1
ATOM 1714 C C . VAL B 1 46 ? 0.298 8.531 19.125 1 95.88 46 VAL B C 1
ATOM 1716 O O . VAL B 1 46 ? 0.22 9.57 19.781 1 95.88 46 VAL B O 1
ATOM 1719 N N . TYR B 1 47 ? -0.733 7.801 18.875 1 96.69 47 TYR B N 1
ATOM 1720 C CA . TYR B 1 47 ? -2.076 8.086 19.359 1 96.69 47 TYR B CA 1
ATOM 1721 C C . TYR B 1 47 ? -2.887 6.809 19.516 1 96.69 47 TYR B C 1
ATOM 1723 O O . TYR B 1 47 ? -2.758 5.883 18.719 1 96.69 47 TYR B O 1
ATOM 1731 N N . SER B 1 48 ? -3.773 6.688 20.516 1 98.31 48 SER B N 1
ATOM 1732 C CA . SER B 1 48 ? -4.746 5.621 20.734 1 98.31 48 SER B CA 1
ATOM 1733 C C . SER B 1 48 ? -6.008 6.148 21.406 1 98.31 48 SER B C 1
ATOM 1735 O O . SER B 1 48 ? -5.941 6.711 22.5 1 98.31 48 SER B O 1
ATOM 1737 N N . GLY B 1 49 ? -7.129 6.074 20.703 1 98.69 49 GLY B N 1
ATOM 1738 C CA . GLY B 1 49 ? -8.375 6.578 21.266 1 98.69 49 GLY B CA 1
ATOM 1739 C C . GLY B 1 49 ? -9.461 6.773 20.234 1 98.69 49 GLY B C 1
ATOM 1740 O O . GLY B 1 49 ? -9.43 6.152 19.172 1 98.69 49 GLY B O 1
ATOM 1741 N N . PRO B 1 50 ? -10.414 7.582 20.594 1 98.81 50 PRO B N 1
ATOM 1742 C CA . PRO B 1 50 ? -11.492 7.828 19.625 1 98.81 50 PRO B CA 1
ATOM 1743 C C . PRO B 1 50 ? -10.992 8.477 18.344 1 98.81 50 PRO B C 1
ATOM 1745 O O . PRO B 1 50 ? -10.172 9.406 18.391 1 98.81 50 PRO B O 1
ATOM 1748 N N . ALA B 1 51 ? -11.5 8.016 17.234 1 98.81 51 ALA B N 1
ATOM 1749 C CA . ALA B 1 51 ? -11.102 8.547 15.938 1 98.81 51 ALA B CA 1
ATOM 1750 C C . ALA B 1 51 ? -11.453 10.031 15.82 1 98.81 51 ALA B C 1
ATOM 1752 O O . ALA B 1 51 ? -10.703 10.805 15.227 1 98.81 51 ALA B O 1
ATOM 1753 N N . SER B 1 52 ? -12.539 10.375 16.375 1 98.31 52 SER B N 1
ATOM 1754 C CA . SER B 1 52 ? -12.953 11.773 16.328 1 98.31 52 SER B CA 1
ATOM 1755 C C . SER B 1 52 ? -11.93 12.68 17 1 98.31 52 SER B C 1
ATOM 1757 O O . SER B 1 52 ? -11.586 13.734 16.469 1 98.31 52 SER B O 1
ATOM 1759 N N . SER B 1 53 ? -11.43 12.242 18.109 1 98.56 53 SER B N 1
ATOM 1760 C CA . SER B 1 53 ? -10.43 13.008 18.828 1 98.56 53 SER B CA 1
ATOM 1761 C C . SER B 1 53 ? -9.109 13.055 18.062 1 98.56 53 SER B C 1
ATOM 1763 O O . SER B 1 53 ? -8.391 14.062 18.109 1 98.56 53 SER B O 1
ATOM 1765 N N . TYR B 1 54 ? -8.781 12 17.438 1 98.44 54 TYR B N 1
ATOM 1766 C CA . TYR B 1 54 ? -7.594 11.984 16.594 1 98.44 54 TYR B CA 1
ATOM 1767 C C . TYR B 1 54 ? -7.684 13.039 15.5 1 98.44 54 TYR B C 1
ATOM 1769 O O . TYR B 1 54 ? -6.777 13.859 15.352 1 98.44 54 TYR B O 1
ATOM 1777 N N . VAL B 1 55 ? -8.789 13.062 14.758 1 98.56 55 VAL B N 1
ATOM 1778 C CA . VAL B 1 55 ? -8.977 14.008 13.664 1 98.56 55 VAL B CA 1
ATOM 1779 C C . VAL B 1 55 ? -8.898 15.438 14.188 1 98.56 55 VAL B C 1
ATOM 1781 O O . VAL B 1 55 ? -8.258 16.297 13.578 1 98.56 55 VAL B O 1
ATOM 1784 N N . ASP B 1 56 ? -9.508 15.664 15.367 1 98.19 56 ASP B N 1
ATOM 1785 C CA . ASP B 1 56 ? -9.43 16.984 15.977 1 98.19 56 ASP B CA 1
ATOM 1786 C C . ASP B 1 56 ? -7.977 17.375 16.25 1 98.19 56 ASP B C 1
ATOM 1788 O O . ASP B 1 56 ? -7.586 18.531 16.031 1 98.19 56 ASP B O 1
ATOM 1792 N N . SER B 1 57 ? -7.246 16.469 16.703 1 97.25 57 SER B N 1
ATOM 1793 C CA . SER B 1 57 ? -5.883 16.75 17.141 1 97.25 57 SER B CA 1
ATOM 1794 C C . SER B 1 57 ? -4.98 17.109 15.969 1 97.25 57 SER B C 1
ATOM 1796 O O . SER B 1 57 ? -3.984 17.812 16.141 1 97.25 57 SER B O 1
ATOM 1798 N N . ILE B 1 58 ? -5.316 16.672 14.758 1 96 58 ILE B N 1
ATOM 1799 C CA . ILE B 1 58 ? -4.434 16.922 13.625 1 96 58 ILE B CA 1
ATOM 1800 C C . ILE B 1 58 ? -5.09 17.891 12.664 1 96 58 ILE B C 1
ATOM 1802 O O . ILE B 1 58 ? -4.551 18.172 11.586 1 96 58 ILE B O 1
ATOM 1806 N N . ALA B 1 59 ? -6.195 18.438 12.969 1 97.19 59 ALA B N 1
ATOM 1807 C CA . ALA B 1 59 ? -7.004 19.266 12.078 1 97.19 59 ALA B CA 1
ATOM 1808 C C . ALA B 1 59 ? -6.215 20.484 11.594 1 97.19 59 ALA B C 1
ATOM 1810 O O . ALA B 1 59 ? -6.207 20.781 10.398 1 97.19 59 ALA B O 1
ATOM 1811 N N . ARG B 1 60 ? -5.531 21.125 12.484 1 95.44 60 ARG B N 1
ATOM 1812 C CA . ARG B 1 60 ? -4.801 22.344 12.125 1 95.44 60 ARG B CA 1
ATOM 1813 C C . ARG B 1 60 ? -3.664 22.031 11.156 1 95.44 60 ARG B C 1
ATOM 1815 O O . ARG B 1 60 ? -3.408 22.797 10.227 1 95.44 60 ARG B O 1
ATOM 1822 N N . THR B 1 61 ? -3.002 20.953 11.43 1 93.88 61 THR B N 1
ATOM 1823 C CA . THR B 1 61 ? -1.909 20.547 10.555 1 93.88 61 THR B CA 1
ATOM 1824 C C . THR B 1 61 ? -2.428 20.219 9.156 1 93.88 61 THR B C 1
ATOM 1826 O O . THR B 1 61 ? -1.856 20.672 8.156 1 93.88 61 THR B O 1
ATOM 1829 N N . LEU B 1 62 ? -3.521 19.5 9.062 1 95.56 62 LEU B N 1
ATOM 1830 C CA . LEU B 1 62 ? -4.07 19.047 7.793 1 95.56 62 LEU B CA 1
ATOM 1831 C C . LEU B 1 62 ? -4.559 20.219 6.953 1 95.56 62 LEU B C 1
ATOM 1833 O O . LEU B 1 62 ? -4.461 20.188 5.723 1 95.56 62 LEU B O 1
ATOM 1837 N N . THR B 1 63 ? -5.027 21.234 7.605 1 96 63 THR B N 1
ATOM 1838 C CA . THR B 1 63 ? -5.68 22.312 6.871 1 96 63 THR B CA 1
ATOM 1839 C C . THR B 1 63 ? -4.691 23.453 6.586 1 96 63 THR B C 1
ATOM 1841 O O . THR B 1 63 ? -5.016 24.391 5.867 1 96 63 THR B O 1
ATOM 1844 N N . HIS B 1 64 ? -3.529 23.328 7.18 1 93.19 64 HIS B N 1
ATOM 1845 C CA . HIS B 1 64 ? -2.545 24.391 6.945 1 93.19 64 HIS B CA 1
ATOM 1846 C C . HIS B 1 64 ? -2.242 24.531 5.457 1 93.19 64 HIS B C 1
ATOM 1848 O O . HIS B 1 64 ? -1.955 23.547 4.777 1 93.19 64 HIS B O 1
ATOM 1854 N N . PRO B 1 65 ? -2.299 25.719 4.941 1 88.19 65 PRO B N 1
ATOM 1855 C CA . PRO B 1 65 ? -2.158 25.922 3.496 1 88.19 65 PRO B CA 1
ATOM 1856 C C . PRO B 1 65 ? -0.798 25.484 2.967 1 88.19 65 PRO B C 1
ATOM 1858 O O . PRO B 1 65 ? -0.664 25.172 1.779 1 88.19 65 PRO B O 1
ATOM 1861 N N . LYS B 1 66 ? 0.222 25.422 3.82 1 86.81 66 LYS B N 1
ATOM 1862 C CA . LYS B 1 66 ? 1.566 25.078 3.371 1 86.81 66 LYS B CA 1
ATOM 1863 C C . LYS B 1 66 ? 1.846 23.594 3.578 1 86.81 66 LYS B C 1
ATOM 1865 O O . LYS B 1 66 ? 2.912 23.094 3.207 1 86.81 66 LYS B O 1
ATOM 1870 N N . SER B 1 67 ? 0.917 22.953 4.25 1 88.31 67 SER B N 1
ATOM 1871 C CA . SER B 1 67 ? 1.095 21.516 4.414 1 88.31 67 SER B CA 1
ATOM 1872 C C . SER B 1 67 ? 1.073 20.797 3.066 1 88.31 67 SER B C 1
ATOM 1874 O O . SER B 1 67 ? 0.124 20.938 2.295 1 88.31 67 SER B O 1
ATOM 1876 N N . LEU B 1 68 ? 2.119 20.125 2.746 1 93.31 68 LEU B N 1
ATOM 1877 C CA . LEU B 1 68 ? 2.248 19.391 1.498 1 93.31 68 LEU B CA 1
ATOM 1878 C C . LEU B 1 68 ? 2.404 17.891 1.77 1 93.31 68 LEU B C 1
ATOM 1880 O O . LEU B 1 68 ? 3.469 17.438 2.201 1 93.31 68 LEU B O 1
ATOM 1884 N N . THR B 1 69 ? 1.358 17.172 1.54 1 95.56 69 THR B N 1
ATOM 1885 C CA . THR B 1 69 ? 1.389 15.719 1.668 1 95.56 69 THR B CA 1
ATOM 1886 C C . THR B 1 69 ? 0.627 15.062 0.523 1 95.56 69 THR B C 1
ATOM 1888 O O . THR B 1 69 ? -0.344 15.625 0.011 1 95.56 69 THR B O 1
ATOM 1891 N N . THR B 1 70 ? 1.048 13.984 0.111 1 97.44 70 THR B N 1
ATOM 1892 C CA . THR B 1 70 ? 0.369 13.086 -0.819 1 97.44 70 THR B CA 1
ATOM 1893 C C . THR B 1 70 ? 0.463 11.641 -0.344 1 97.44 70 THR B C 1
ATOM 1895 O O . THR B 1 70 ? 1.558 11.141 -0.084 1 97.44 70 THR B O 1
ATOM 1898 N N . HIS B 1 71 ? -0.689 11.008 -0.11 1 98.56 71 HIS B N 1
ATOM 1899 C CA . HIS B 1 71 ? -0.774 9.617 0.321 1 98.56 71 HIS B CA 1
ATOM 1900 C C . HIS B 1 71 ? -1.229 8.719 -0.819 1 98.56 71 HIS B C 1
ATOM 1902 O O . HIS B 1 71 ? -2.336 8.875 -1.339 1 98.56 71 HIS B O 1
ATOM 1908 N N . VAL B 1 72 ? -0.372 7.777 -1.163 1 98.38 72 VAL B N 1
ATOM 1909 C CA . VAL B 1 72 ? -0.671 6.828 -2.23 1 98.38 72 VAL B CA 1
ATOM 1910 C C . VAL B 1 72 ? -1.146 5.508 -1.63 1 98.38 72 VAL B C 1
ATOM 1912 O O . VAL B 1 72 ? -0.428 4.879 -0.849 1 98.38 72 VAL B O 1
ATOM 1915 N N . LEU B 1 73 ? -2.385 5.102 -2.023 1 98.75 73 LEU B N 1
ATOM 1916 C CA . LEU B 1 73 ? -3.014 3.875 -1.546 1 98.75 73 LEU B CA 1
ATOM 1917 C C . LEU B 1 73 ? -2.637 2.691 -2.432 1 98.75 73 LEU B C 1
ATOM 1919 O O . LEU B 1 73 ? -2.674 2.795 -3.66 1 98.75 73 LEU B O 1
ATOM 1923 N N . SER B 1 74 ? -2.23 1.598 -1.783 1 98.31 74 SER B N 1
ATOM 1924 C CA . SER B 1 74 ? -1.894 0.407 -2.559 1 98.31 74 SER B CA 1
ATOM 1925 C C . SER B 1 74 ? -2.121 -0.864 -1.747 1 98.31 74 SER B C 1
ATOM 1927 O O . SER B 1 74 ? -2.502 -0.799 -0.577 1 98.31 74 SER B O 1
ATOM 1929 N N . ASN B 1 75 ? -2.043 -2.07 -2.391 1 98.5 75 ASN B N 1
ATOM 1930 C CA . ASN B 1 75 ? -2.08 -3.391 -1.77 1 98.5 75 ASN B CA 1
ATOM 1931 C C . ASN B 1 75 ? -3.355 -3.588 -0.953 1 98.5 75 ASN B C 1
ATOM 1933 O O . ASN B 1 75 ? -3.301 -4.051 0.189 1 98.5 75 ASN B O 1
ATOM 1937 N N . VAL B 1 76 ? -4.414 -3.217 -1.513 1 98.75 76 VAL B N 1
ATOM 1938 C CA . VAL B 1 76 ? -5.664 -3.338 -0.769 1 98.75 76 VAL B CA 1
ATOM 1939 C C . VAL B 1 76 ? -6.113 -4.797 -0.747 1 98.75 76 VAL B C 1
ATOM 1941 O O . VAL B 1 76 ? -6.352 -5.395 -1.798 1 98.75 76 VAL B O 1
ATOM 1944 N N . LEU B 1 77 ? -6.227 -5.387 0.43 1 98.75 77 LEU B N 1
ATOM 1945 C CA . LEU B 1 77 ? -6.766 -6.719 0.693 1 98.75 77 LEU B CA 1
ATOM 1946 C C . LEU B 1 77 ? -7.953 -6.645 1.644 1 98.75 77 LEU B C 1
ATOM 1948 O O . LEU B 1 77 ? -7.844 -6.098 2.742 1 98.75 77 LEU B O 1
ATOM 1952 N N . ILE B 1 78 ? -9.039 -7.172 1.194 1 98.81 78 ILE B N 1
ATOM 1953 C CA . ILE B 1 78 ? -10.281 -7.105 1.959 1 98.81 78 ILE B CA 1
ATOM 1954 C C . ILE B 1 78 ? -10.836 -8.516 2.172 1 98.81 78 ILE B C 1
ATOM 1956 O O . ILE B 1 78 ? -11.148 -9.219 1.208 1 98.81 78 ILE B O 1
ATOM 1960 N N . GLU B 1 79 ? -10.883 -8.922 3.352 1 98.31 79 GLU B N 1
ATOM 1961 C CA . GLU B 1 79 ? -11.539 -10.164 3.738 1 98.31 79 GLU B CA 1
ATOM 1962 C C . GLU B 1 79 ? -12.914 -9.898 4.352 1 98.31 79 GLU B C 1
ATOM 1964 O O . GLU B 1 79 ? -13.008 -9.414 5.48 1 98.31 79 GLU B O 1
ATOM 1969 N N . LEU B 1 80 ? -13.922 -10.242 3.619 1 98.5 80 LEU B N 1
ATOM 1970 C CA . LEU B 1 80 ? -15.273 -10.094 4.152 1 98.5 80 LEU B CA 1
ATOM 1971 C C . LEU B 1 80 ? -15.562 -11.164 5.199 1 98.5 80 LEU B C 1
ATOM 1973 O O . LEU B 1 80 ? -15.242 -12.336 5 1 98.5 80 LEU B O 1
ATOM 1977 N N . ASP B 1 81 ? -16.016 -10.758 6.309 1 97.94 81 ASP B N 1
ATOM 1978 C CA . ASP B 1 81 ? -16.406 -11.617 7.422 1 97.94 81 ASP B CA 1
ATOM 1979 C C . ASP B 1 81 ? -17.906 -11.516 7.688 1 97.94 81 ASP B C 1
ATOM 1981 O O . ASP B 1 81 ? -18.344 -10.781 8.578 1 97.94 81 ASP B O 1
ATOM 1985 N N . GLY B 1 82 ? -18.672 -12.258 6.945 1 96.56 82 GLY B N 1
ATOM 1986 C CA . GLY B 1 82 ? -20.125 -12.078 6.945 1 96.56 82 GLY B CA 1
ATOM 1987 C C . GLY B 1 82 ? -20.578 -10.898 6.105 1 96.56 82 GLY B C 1
ATOM 1988 O O . GLY B 1 82 ? -19.875 -10.484 5.18 1 96.56 82 GLY B O 1
ATOM 1989 N N . SER B 1 83 ? -21.781 -10.445 6.363 1 96.81 83 SER B N 1
ATOM 1990 C CA . SER B 1 83 ? -22.391 -9.438 5.504 1 96.81 83 SER B CA 1
ATOM 1991 C C . SER B 1 83 ? -22.078 -8.023 5.992 1 96.81 83 SER B C 1
ATOM 1993 O O . SER B 1 83 ? -22.234 -7.055 5.254 1 96.81 83 SER B O 1
ATOM 1995 N N . ASP B 1 84 ? -21.562 -7.93 7.227 1 98.25 84 ASP B N 1
ATOM 1996 C CA . ASP B 1 84 ? -21.516 -6.574 7.762 1 98.25 84 ASP B CA 1
ATOM 1997 C C . ASP B 1 84 ? -20.172 -6.301 8.445 1 98.25 84 ASP B C 1
ATOM 1999 O O . ASP B 1 84 ? -20.047 -5.352 9.219 1 98.25 84 ASP B O 1
ATOM 2003 N N . ARG B 1 85 ? -19.234 -7.098 8.266 1 98.69 85 ARG B N 1
ATOM 2004 C CA . ARG B 1 85 ? -17.891 -6.895 8.82 1 98.69 85 ARG B CA 1
ATOM 2005 C C . ARG B 1 85 ? -16.812 -7.281 7.809 1 98.69 85 ARG B C 1
ATOM 2007 O O . ARG B 1 85 ? -17.016 -8.188 6.996 1 98.69 85 ARG B O 1
ATOM 2014 N N . ALA B 1 86 ? -15.727 -6.598 7.801 1 98.81 86 ALA B N 1
ATOM 2015 C CA . ALA B 1 86 ? -14.602 -6.902 6.918 1 98.81 86 ALA B CA 1
ATOM 2016 C C . ALA B 1 86 ? -13.273 -6.605 7.605 1 98.81 86 ALA B C 1
ATOM 2018 O O . ALA B 1 86 ? -13.156 -5.637 8.359 1 98.81 86 ALA B O 1
ATOM 2019 N N . HIS B 1 87 ? -12.297 -7.418 7.391 1 98.75 87 HIS B N 1
ATOM 2020 C CA . HIS B 1 87 ? -10.898 -7.176 7.742 1 98.75 87 HIS B CA 1
ATOM 2021 C C . HIS B 1 87 ? -10.109 -6.676 6.543 1 98.75 87 HIS B C 1
ATOM 2023 O O . HIS B 1 87 ? -10.102 -7.312 5.484 1 98.75 87 HIS B O 1
ATOM 2029 N N . VAL B 1 88 ? -9.5 -5.523 6.734 1 98.75 88 VAL B N 1
ATOM 2030 C CA . VAL B 1 88 ? -8.906 -4.824 5.602 1 98.75 88 VAL B CA 1
ATOM 2031 C C . VAL B 1 88 ? -7.441 -4.512 5.898 1 98.75 88 VAL B C 1
ATOM 2033 O O . VAL B 1 88 ? -7.105 -4.09 7.008 1 98.75 88 VAL B O 1
ATOM 2036 N N . GLU B 1 89 ? -6.566 -4.77 4.98 1 98.75 89 GLU B N 1
ATOM 2037 C CA . GLU B 1 89 ? -5.188 -4.285 4.992 1 98.75 89 GLU B CA 1
ATOM 2038 C C . GLU B 1 89 ? -4.887 -3.443 3.754 1 98.75 89 GLU B C 1
ATOM 2040 O O . GLU B 1 89 ? -5.297 -3.793 2.645 1 98.75 89 GLU B O 1
ATOM 2045 N N . CYS B 1 90 ? -4.172 -2.396 3.926 1 98.75 90 CYS B N 1
ATOM 2046 C CA . CYS B 1 90 ? -3.662 -1.635 2.791 1 98.75 90 CYS B CA 1
ATOM 2047 C C . CYS B 1 90 ? -2.326 -0.981 3.127 1 98.75 90 CYS B C 1
ATOM 2049 O O . CYS B 1 90 ? -1.966 -0.865 4.301 1 98.75 90 CYS B O 1
ATOM 2051 N N . TYR B 1 91 ? -1.596 -0.678 2.133 1 98.81 91 TYR B N 1
ATOM 2052 C CA . TYR B 1 91 ? -0.353 0.075 2.268 1 98.81 91 TYR B CA 1
ATOM 2053 C C . TYR B 1 91 ? -0.563 1.541 1.911 1 98.81 91 TYR B C 1
ATOM 2055 O O . TYR B 1 91 ? -1.388 1.867 1.054 1 98.81 91 TYR B O 1
ATOM 2063 N N . VAL B 1 92 ? 0.164 2.393 2.609 1 98.81 92 VAL B N 1
ATOM 2064 C CA . VAL B 1 92 ? 0.161 3.824 2.33 1 98.81 92 VAL B CA 1
ATOM 2065 C C . VAL B 1 92 ? 1.594 4.316 2.137 1 98.81 92 VAL B C 1
ATOM 2067 O O . VAL B 1 92 ? 2.436 4.156 3.023 1 98.81 92 VAL B O 1
ATOM 2070 N N . THR B 1 93 ? 1.919 4.848 0.986 1 98.62 93 THR B N 1
ATOM 2071 C CA . THR B 1 93 ? 3.154 5.582 0.736 1 98.62 93 THR B CA 1
ATOM 2072 C C . THR B 1 93 ? 2.912 7.086 0.805 1 98.62 93 THR B C 1
ATOM 2074 O O . THR B 1 93 ? 2.141 7.633 0.013 1 98.62 93 THR B O 1
ATOM 2077 N N . ALA B 1 94 ? 3.59 7.734 1.702 1 98.38 94 ALA B N 1
ATOM 2078 C CA . ALA B 1 94 ? 3.361 9.156 1.925 1 98.38 94 ALA B CA 1
ATOM 2079 C C . ALA B 1 94 ? 4.574 9.984 1.506 1 98.38 94 ALA B C 1
ATOM 2081 O O . ALA B 1 94 ? 5.699 9.703 1.928 1 98.38 94 ALA B O 1
ATOM 2082 N N . PHE B 1 95 ? 4.391 10.945 0.688 1 97.5 95 PHE B N 1
ATOM 2083 C CA . PHE B 1 95 ? 5.328 12.008 0.346 1 97.5 95 PHE B CA 1
ATOM 2084 C C . PHE B 1 95 ? 4.957 13.305 1.05 1 97.5 95 PHE B C 1
ATOM 2086 O O . PHE B 1 95 ? 3.809 13.75 0.975 1 97.5 95 PHE B O 1
ATOM 2093 N N . ALA B 1 96 ? 5.91 13.875 1.759 1 96.38 96 ALA B N 1
ATOM 2094 C CA . ALA B 1 96 ? 5.574 15.109 2.459 1 96.38 96 ALA B CA 1
ATOM 2095 C C . ALA B 1 96 ? 6.766 16.062 2.496 1 96.38 96 ALA B C 1
ATOM 2097 O O . ALA B 1 96 ? 7.918 15.633 2.416 1 96.38 96 ALA B O 1
ATOM 2098 N N . ARG B 1 97 ? 6.543 17.375 2.432 1 95.25 97 ARG B N 1
ATOM 2099 C CA . ARG B 1 97 ? 7.477 18.453 2.76 1 95.25 97 ARG B CA 1
ATOM 2100 C C . ARG B 1 97 ? 7.07 19.141 4.055 1 95.25 97 ARG B C 1
ATOM 2102 O O . ARG B 1 97 ? 5.922 19.562 4.207 1 95.25 97 ARG B O 1
ATOM 2109 N N . VAL B 1 98 ? 7.93 19.141 5.016 1 92 98 VAL B N 1
ATOM 2110 C CA . VAL B 1 98 ? 7.602 19.656 6.34 1 92 98 VAL B CA 1
ATOM 2111 C C . VAL B 1 98 ? 8.594 20.75 6.73 1 92 98 VAL B C 1
ATOM 2113 O O . VAL B 1 98 ? 9.68 20.844 6.16 1 92 98 VAL B O 1
ATOM 2116 N N . ARG B 1 99 ? 8.102 21.625 7.648 1 89.88 99 ARG B N 1
ATOM 2117 C CA . ARG B 1 99 ? 9.016 22.547 8.297 1 89.88 99 ARG B CA 1
ATOM 2118 C C . ARG B 1 99 ? 9.781 21.859 9.43 1 89.88 99 ARG B C 1
ATOM 2120 O O . ARG B 1 99 ? 9.18 21.234 10.297 1 89.88 99 ARG B O 1
ATOM 2127 N N . THR B 1 100 ? 11.047 22.016 9.398 1 86.69 100 THR B N 1
ATOM 2128 C CA . THR B 1 100 ? 11.883 21.375 10.406 1 86.69 100 THR B CA 1
ATOM 2129 C C . THR B 1 100 ? 12.266 22.359 11.508 1 86.69 100 THR B C 1
ATOM 2131 O O . THR B 1 100 ? 11.961 23.547 11.406 1 86.69 100 THR B O 1
ATOM 2134 N N . ALA B 1 101 ? 12.867 21.875 12.617 1 77.44 101 ALA B N 1
ATOM 2135 C CA . ALA B 1 101 ? 13.141 22.641 13.836 1 77.44 101 ALA B CA 1
ATOM 2136 C C . ALA B 1 101 ? 14 23.859 13.531 1 77.44 101 ALA B C 1
ATOM 2138 O O . ALA B 1 101 ? 13.711 24.969 14 1 77.44 101 ALA B O 1
ATOM 2139 N N . PRO B 1 102 ? 15.008 23.688 12.758 1 77.5 102 PRO B N 1
ATOM 2140 C CA . PRO B 1 102 ? 15.82 24.875 12.523 1 77.5 102 PRO B CA 1
ATOM 2141 C C . PRO B 1 102 ? 15.141 25.891 11.594 1 77.5 102 PRO B C 1
ATOM 2143 O O . PRO B 1 102 ? 15.734 26.922 11.266 1 77.5 102 PRO B O 1
ATOM 2146 N N . GLY B 1 103 ? 13.938 25.484 11.258 1 81.19 103 GLY B N 1
ATOM 2147 C CA . GLY B 1 103 ? 13.195 26.406 10.414 1 81.19 103 GLY B CA 1
ATOM 2148 C C . GLY B 1 103 ? 13.336 26.109 8.93 1 81.19 103 GLY B C 1
ATOM 2149 O O . GLY B 1 103 ? 12.773 26.812 8.094 1 81.19 103 GLY B O 1
ATOM 2150 N N . THR B 1 104 ? 14.094 25.156 8.609 1 86.56 104 THR B N 1
ATOM 2151 C CA . THR B 1 104 ? 14.219 24.734 7.215 1 86.56 104 THR B CA 1
ATOM 2152 C C . THR B 1 104 ? 13.133 23.734 6.848 1 86.56 104 THR B C 1
ATOM 2154 O O . THR B 1 104 ? 12.398 23.266 7.715 1 86.56 104 THR B O 1
ATOM 2157 N N . THR B 1 105 ? 13.016 23.578 5.473 1 90.94 105 THR B N 1
ATOM 2158 C CA . THR B 1 105 ? 12.07 22.578 5.02 1 90.94 105 THR B CA 1
ATOM 2159 C C . THR B 1 105 ? 12.781 21.266 4.711 1 90.94 105 THR B C 1
ATOM 2161 O O . THR B 1 105 ? 13.969 21.266 4.367 1 90.94 105 THR B O 1
ATOM 2164 N N . GLY B 1 106 ? 12.094 20.156 4.992 1 94.56 106 GLY B N 1
ATOM 2165 C CA . GLY B 1 106 ? 12.57 18.828 4.684 1 94.56 106 GLY B CA 1
ATOM 2166 C C . GLY B 1 106 ? 11.555 17.984 3.938 1 94.56 106 GLY B C 1
ATOM 2167 O O . GLY B 1 106 ? 10.352 18.219 4.027 1 94.56 106 GLY B O 1
ATOM 2168 N N . ASP B 1 107 ? 12.102 17.094 3.084 1 96.25 107 ASP B N 1
ATOM 2169 C CA . ASP B 1 107 ? 11.266 16.109 2.418 1 96.25 107 ASP B CA 1
ATOM 2170 C C . ASP B 1 107 ? 11.312 14.766 3.148 1 96.25 107 ASP B C 1
ATOM 2172 O O . ASP B 1 107 ? 12.367 14.359 3.646 1 96.25 107 ASP B O 1
ATOM 2176 N N . THR B 1 108 ? 10.195 14.141 3.223 1 96.38 108 THR B N 1
ATOM 2177 C CA . THR B 1 108 ? 10.141 12.844 3.883 1 96.38 108 THR B CA 1
ATOM 2178 C C . THR B 1 108 ? 9.312 11.852 3.072 1 96.38 108 THR B C 1
ATOM 2180 O O . THR B 1 108 ? 8.281 12.227 2.5 1 96.38 108 THR B O 1
ATOM 2183 N N . LEU B 1 109 ? 9.805 10.672 2.926 1 97.31 109 LEU B N 1
ATOM 2184 C CA . LEU B 1 109 ? 9.133 9.5 2.365 1 97.31 109 LEU B CA 1
ATOM 2185 C C . LEU B 1 109 ? 8.859 8.461 3.447 1 97.31 109 LEU B C 1
ATOM 2187 O O . LEU B 1 109 ? 9.781 8.008 4.125 1 97.31 109 LEU B O 1
ATOM 2191 N N . THR B 1 110 ? 7.582 8.18 3.617 1 97.69 110 THR B N 1
ATOM 2192 C CA . THR B 1 110 ? 7.184 7.234 4.652 1 97.69 110 THR B CA 1
ATOM 2193 C C . THR B 1 110 ? 6.246 6.172 4.078 1 97.69 110 THR B C 1
ATOM 2195 O O . THR B 1 110 ? 5.344 6.488 3.299 1 97.69 110 THR B O 1
ATOM 2198 N N . VAL B 1 111 ? 6.438 4.934 4.441 1 98.31 111 VAL B N 1
ATOM 2199 C CA . VAL B 1 111 ? 5.512 3.85 4.117 1 98.31 111 VAL B CA 1
ATOM 2200 C C . VAL B 1 111 ? 4.887 3.303 5.398 1 98.31 111 VAL B C 1
ATOM 2202 O O . VAL B 1 111 ? 5.59 3.057 6.383 1 98.31 111 VAL B O 1
ATOM 2205 N N . ALA B 1 112 ? 3.637 3.168 5.391 1 98.44 112 ALA B N 1
ATOM 2206 C CA . ALA B 1 112 ? 2.873 2.596 6.496 1 98.44 112 ALA B CA 1
ATOM 2207 C C . ALA B 1 112 ? 1.861 1.57 5.992 1 98.44 112 ALA B C 1
ATOM 2209 O O . ALA B 1 112 ? 1.658 1.432 4.785 1 98.44 112 ALA B O 1
ATOM 2210 N N . ARG B 1 113 ? 1.322 0.778 6.945 1 98.38 113 ARG B N 1
ATOM 2211 C CA . ARG B 1 113 ? 0.184 -0.103 6.703 1 98.38 113 ARG B CA 1
ATOM 2212 C C . ARG B 1 113 ? -0.971 0.223 7.645 1 98.38 113 ARG B C 1
ATOM 2214 O O . ARG B 1 113 ? -0.755 0.712 8.758 1 98.38 113 ARG B O 1
ATOM 2221 N N . MET B 1 114 ? -2.082 0.011 7.156 1 98.56 114 MET B N 1
ATOM 2222 C CA . MET B 1 114 ? -3.287 0.062 7.98 1 98.56 114 MET B CA 1
ATOM 2223 C C . MET B 1 114 ? -3.977 -1.298 8.016 1 98.56 114 MET B C 1
ATOM 2225 O O . MET B 1 114 ? -4.199 -1.914 6.973 1 98.56 114 MET B O 1
ATOM 2229 N N . ILE B 1 115 ? -4.195 -1.728 9.188 1 98.5 115 ILE B N 1
ATOM 2230 C CA . ILE B 1 115 ? -4.973 -2.932 9.461 1 98.5 115 ILE B CA 1
ATOM 2231 C C . ILE B 1 115 ? -6.301 -2.555 10.117 1 98.5 115 ILE B C 1
ATOM 2233 O O . ILE B 1 115 ? -6.355 -2.307 11.32 1 98.5 115 ILE B O 1
ATOM 2237 N N . ASP B 1 116 ? -7.352 -2.611 9.312 1 98.69 116 ASP B N 1
ATOM 2238 C CA . ASP B 1 116 ? -8.625 -2.025 9.719 1 98.69 116 ASP B CA 1
ATOM 2239 C C . ASP B 1 116 ? -9.688 -3.102 9.914 1 98.69 116 ASP B C 1
ATOM 2241 O O . ASP B 1 116 ? -9.641 -4.148 9.266 1 98.69 116 ASP B O 1
ATOM 2245 N N . VAL B 1 117 ? -10.586 -2.779 10.781 1 98.81 117 VAL B N 1
ATOM 2246 C CA . VAL B 1 117 ? -11.898 -3.424 10.805 1 98.81 117 VAL B CA 1
ATOM 2247 C C . VAL B 1 117 ? -12.953 -2.461 10.273 1 98.81 117 VAL B C 1
ATOM 2249 O O . VAL B 1 117 ? -13.086 -1.337 10.766 1 98.81 117 VAL B O 1
ATOM 2252 N N . PHE B 1 118 ? -13.609 -2.885 9.289 1 98.88 118 PHE B N 1
ATOM 2253 C CA . PHE B 1 118 ? -14.758 -2.156 8.766 1 98.88 118 PHE B CA 1
ATOM 2254 C C . PHE B 1 118 ? -16.062 -2.809 9.203 1 98.88 118 PHE B C 1
ATOM 2256 O O . PHE B 1 118 ? -16.125 -4.023 9.398 1 98.88 118 PHE B O 1
ATOM 2263 N N . GLU B 1 119 ? -17.094 -2.031 9.297 1 98.94 119 GLU B N 1
ATOM 2264 C CA . GLU B 1 119 ? -18.453 -2.529 9.484 1 98.94 119 GLU B CA 1
ATOM 2265 C C . GLU B 1 119 ? -19.438 -1.784 8.594 1 98.94 119 GLU B C 1
ATOM 2267 O O . GLU B 1 119 ? -19.172 -0.656 8.172 1 98.94 119 GLU B O 1
ATOM 2272 N N . ARG B 1 120 ? -20.469 -2.434 8.328 1 98.75 120 ARG B N 1
ATOM 2273 C CA . ARG B 1 120 ? -21.609 -1.811 7.66 1 98.75 120 ARG B CA 1
ATOM 2274 C C . ARG B 1 120 ? -22.688 -1.427 8.656 1 98.75 120 ARG B C 1
ATOM 2276 O O . ARG B 1 120 ? -23.234 -2.287 9.359 1 98.75 120 ARG B O 1
ATOM 2283 N N . VAL B 1 121 ? -22.969 -0.192 8.734 1 98.25 121 VAL B N 1
ATOM 2284 C CA . VAL B 1 121 ? -24 0.345 9.617 1 98.25 121 VAL B CA 1
ATOM 2285 C C . VAL B 1 121 ? -24.953 1.238 8.82 1 98.25 121 VAL B C 1
ATOM 2287 O O . VAL B 1 121 ? -24.516 2.166 8.141 1 98.25 121 VAL B O 1
ATOM 2290 N N . ASP B 1 122 ? -26.219 0.87 8.836 1 97.06 122 ASP B N 1
ATOM 2291 C CA . ASP B 1 122 ? -27.25 1.611 8.117 1 97.06 122 ASP B CA 1
ATOM 2292 C C . ASP B 1 122 ? -26.938 1.673 6.621 1 97.06 122 ASP B C 1
ATOM 2294 O O . ASP B 1 122 ? -27.016 2.738 6.008 1 97.06 122 ASP B O 1
ATOM 2298 N N . GLY B 1 123 ? -26.406 0.635 6.148 1 97.19 123 GLY B N 1
ATOM 2299 C CA . GLY B 1 123 ? -26.219 0.449 4.719 1 97.19 123 GLY B CA 1
ATOM 2300 C C . GLY B 1 123 ? -24.906 1.031 4.207 1 97.19 123 GLY B C 1
ATOM 2301 O O . GLY B 1 123 ? -24.641 1.019 3.004 1 97.19 123 GLY B O 1
ATOM 2302 N N . ARG B 1 124 ? -24.078 1.453 5.137 1 97.69 124 ARG B N 1
ATOM 2303 C CA . ARG B 1 124 ? -22.844 2.092 4.707 1 97.69 124 ARG B CA 1
ATOM 2304 C C . ARG B 1 124 ? -21.625 1.447 5.375 1 97.69 124 ARG B C 1
ATOM 2306 O O . ARG B 1 124 ? -21.625 1.229 6.59 1 97.69 124 ARG B O 1
ATOM 2313 N N . TRP B 1 125 ? -20.594 1.192 4.598 1 98.81 125 TRP B N 1
ATOM 2314 C CA . TRP B 1 125 ? -19.328 0.701 5.137 1 98.81 125 TRP B CA 1
ATOM 2315 C C . TRP B 1 125 ? -18.484 1.848 5.695 1 98.81 125 TRP B C 1
ATOM 2317 O O . TRP B 1 125 ? -18.422 2.922 5.094 1 98.81 125 TRP B O 1
ATOM 2327 N N . GLY B 1 126 ? -17.875 1.657 6.844 1 98.88 126 GLY B N 1
ATOM 2328 C CA . GLY B 1 126 ? -16.953 2.615 7.445 1 98.88 126 GLY B CA 1
ATOM 2329 C C . GLY B 1 126 ? -15.969 1.977 8.406 1 98.88 126 GLY B C 1
ATOM 2330 O O . GLY B 1 126 ? -16.156 0.828 8.812 1 98.88 126 GLY B O 1
ATOM 2331 N N . VAL B 1 127 ? -14.961 2.67 8.742 1 98.94 127 VAL B N 1
ATOM 2332 C CA . VAL B 1 127 ? -13.93 2.17 9.641 1 98.94 127 VAL B CA 1
ATOM 2333 C C . VAL B 1 127 ? -14.469 2.107 11.07 1 98.94 127 VAL B C 1
ATOM 2335 O O . VAL B 1 127 ? -14.961 3.105 11.594 1 98.94 127 VAL B O 1
ATOM 2338 N N . ARG B 1 128 ? -14.359 0.988 11.602 1 98.88 128 ARG B N 1
ATOM 2339 C CA . ARG B 1 128 ? -14.727 0.807 13 1 98.88 128 ARG B CA 1
ATOM 2340 C C . ARG B 1 128 ? -13.5 0.846 13.906 1 98.88 128 ARG B C 1
ATOM 2342 O O . ARG B 1 128 ? -13.555 1.365 15.023 1 98.88 128 ARG B O 1
ATOM 2349 N N . HIS B 1 129 ? -12.453 0.28 13.477 1 98.81 129 HIS B N 1
ATOM 2350 C CA . HIS B 1 129 ? -11.188 0.203 14.195 1 98.81 129 HIS B CA 1
ATOM 2351 C C . HIS B 1 129 ? -10.008 0.198 13.234 1 98.81 129 HIS B C 1
ATOM 2353 O O . HIS B 1 129 ? -9.93 -0.645 12.344 1 98.81 129 HIS B O 1
ATOM 2359 N N . ARG B 1 130 ? -9.102 1.172 13.445 1 98.75 130 ARG B N 1
ATOM 2360 C CA . ARG B 1 130 ? -7.898 1.229 12.625 1 98.75 130 ARG B CA 1
ATOM 2361 C C . ARG B 1 130 ? -6.648 1.062 13.484 1 98.75 130 ARG B C 1
ATOM 2363 O O . ARG B 1 130 ? -6.508 1.707 14.523 1 98.75 130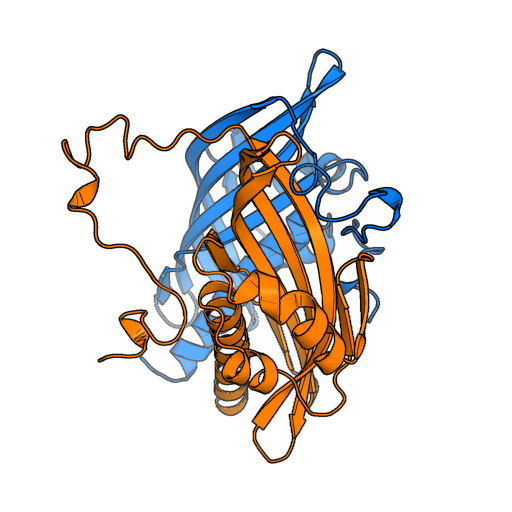 ARG B O 1
ATOM 2370 N N . ARG B 1 131 ? -5.766 0.227 12.992 1 98.31 131 ARG B N 1
ATOM 2371 C CA . ARG B 1 131 ? -4.402 0.1 13.5 1 98.31 131 ARG B CA 1
ATOM 2372 C C . ARG B 1 131 ? -3.383 0.438 12.414 1 98.31 131 ARG B C 1
ATOM 2374 O O . ARG B 1 131 ? -3.32 -0.233 11.383 1 98.31 131 ARG B O 1
ATOM 2381 N N . LEU B 1 132 ? -2.662 1.485 12.633 1 98.31 132 LEU B N 1
ATOM 2382 C CA . LEU B 1 132 ? -1.604 1.866 11.703 1 98.31 132 LEU B CA 1
ATOM 2383 C C . LEU B 1 132 ? -0.256 1.322 12.156 1 98.31 132 LEU B C 1
ATOM 2385 O O . LEU B 1 132 ? 0.061 1.358 13.352 1 98.31 132 LEU B O 1
ATOM 2389 N N . LEU B 1 133 ? 0.53 0.854 11.242 1 97.94 133 LEU B N 1
ATOM 2390 C CA . LEU B 1 133 ? 1.885 0.371 11.492 1 97.94 133 LEU B CA 1
ATOM 2391 C C . LEU B 1 133 ? 2.893 1.125 10.625 1 97.94 133 LEU B C 1
ATOM 2393 O O . LEU B 1 133 ? 2.674 1.315 9.43 1 97.94 133 LEU B O 1
ATOM 2397 N N . TRP B 1 134 ? 3.982 1.523 11.234 1 96.94 134 TRP B N 1
ATOM 2398 C CA . TRP B 1 134 ? 5.066 2.189 10.516 1 96.94 134 TRP B CA 1
ATOM 2399 C C . TRP B 1 134 ? 6.023 1.17 9.906 1 96.94 134 TRP B C 1
ATOM 2401 O O . TRP B 1 134 ? 6.594 0.342 10.625 1 96.94 134 TRP B O 1
AT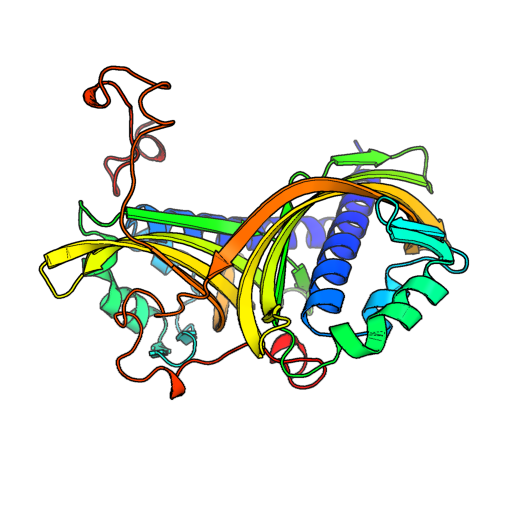OM 2411 N N . GLU B 1 135 ? 6.258 1.258 8.586 1 96.69 135 GLU B N 1
ATOM 2412 C CA . GLU B 1 135 ? 7.008 0.212 7.898 1 96.69 135 GLU B CA 1
ATOM 2413 C C . GLU B 1 135 ? 8.391 0.708 7.48 1 96.69 135 GLU B C 1
ATOM 2415 O O . GLU B 1 135 ? 9.375 -0.034 7.566 1 96.69 135 GLU B O 1
ATOM 2420 N N . TRP B 1 136 ? 8.5 1.917 7.02 1 96.31 136 TRP B N 1
ATOM 2421 C CA . TRP B 1 136 ? 9.734 2.449 6.461 1 96.31 136 TRP B CA 1
ATOM 2422 C C . TRP B 1 136 ? 9.695 3.973 6.398 1 96.31 136 TRP B C 1
ATOM 2424 O O . TRP B 1 136 ? 8.641 4.562 6.16 1 96.31 136 TRP B O 1
ATOM 2434 N N . ASN B 1 137 ? 10.812 4.66 6.629 1 96.56 137 ASN B N 1
ATOM 2435 C CA . ASN B 1 137 ? 10.914 6.109 6.531 1 96.56 137 ASN B CA 1
ATOM 2436 C C . ASN B 1 137 ? 12.289 6.539 6.008 1 96.56 137 ASN B C 1
ATOM 2438 O O . ASN B 1 137 ? 13.297 5.902 6.309 1 96.56 137 ASN B O 1
ATOM 2442 N N . HIS B 1 138 ? 12.32 7.602 5.246 1 96.62 138 HIS B N 1
ATOM 2443 C CA . HIS B 1 138 ? 13.547 8.266 4.809 1 96.62 138 HIS B CA 1
ATOM 2444 C C . HIS B 1 138 ? 13.359 9.773 4.746 1 96.62 138 HIS B C 1
ATOM 2446 O O . HIS B 1 138 ? 12.523 10.273 3.988 1 96.62 138 HIS B O 1
ATOM 2452 N N . ASP B 1 139 ? 14.141 10.5 5.527 1 95.56 139 ASP B N 1
ATOM 2453 C CA . ASP B 1 139 ? 14.141 11.961 5.523 1 95.56 139 ASP B CA 1
ATOM 2454 C C . ASP B 1 139 ? 15.25 12.508 4.637 1 95.56 139 ASP B C 1
ATOM 2456 O O . ASP B 1 139 ? 16.344 11.938 4.574 1 95.56 139 ASP B O 1
ATOM 2460 N N . MET B 1 140 ? 14.938 13.555 3.932 1 95.12 140 MET B N 1
ATOM 2461 C CA . MET B 1 140 ? 15.914 14.141 3.018 1 95.12 140 MET B CA 1
ATOM 2462 C C . MET B 1 140 ? 15.797 15.656 2.994 1 95.12 140 MET B C 1
ATOM 2464 O O . MET B 1 140 ? 14.727 16.203 3.264 1 95.12 140 MET B O 1
ATOM 2468 N N . ASP B 1 141 ? 16.953 16.281 2.639 1 93.44 141 ASP B N 1
ATOM 2469 C CA . ASP B 1 141 ? 16.875 17.719 2.375 1 93.44 141 ASP B CA 1
ATOM 2470 C C . ASP B 1 141 ? 15.984 18 1.165 1 93.44 141 ASP B C 1
ATOM 2472 O O . ASP B 1 141 ? 15.969 17.234 0.202 1 93.44 141 ASP B O 1
ATOM 2476 N N . THR B 1 142 ? 15.297 19.094 1.296 1 94.06 142 THR B N 1
ATOM 2477 C CA . THR B 1 142 ? 14.5 19.484 0.142 1 94.06 142 THR B CA 1
ATOM 2478 C C . THR B 1 142 ? 15.391 19.703 -1.082 1 94.06 142 THR B C 1
ATOM 2480 O O . THR B 1 142 ? 16.469 20.281 -0.979 1 94.06 142 THR B O 1
ATOM 2483 N N . ASN B 1 143 ? 15.016 19.156 -2.211 1 92.88 143 ASN B N 1
ATOM 2484 C CA . ASN B 1 143 ? 15.68 19.359 -3.492 1 92.88 143 ASN B CA 1
ATOM 2485 C C . ASN B 1 143 ? 14.68 19.422 -4.641 1 92.88 143 ASN B C 1
ATOM 2487 O O . ASN B 1 143 ? 14.703 18.562 -5.527 1 92.88 143 ASN B O 1
ATOM 2491 N N . GLU B 1 144 ? 13.891 20.422 -4.672 1 92.12 144 GLU B N 1
ATOM 2492 C CA . GLU B 1 144 ? 12.859 20.578 -5.691 1 92.12 144 GLU B CA 1
ATOM 2493 C C . GLU B 1 144 ? 13.367 21.375 -6.891 1 92.12 144 GLU B C 1
ATOM 2495 O O . GLU B 1 144 ? 13.602 22.578 -6.789 1 92.12 144 GLU B O 1
ATOM 2500 N N . GLY B 1 145 ? 13.633 20.641 -7.957 1 91.88 145 GLY B N 1
ATOM 2501 C CA . GLY B 1 145 ? 14.117 21.281 -9.172 1 91.88 145 GLY B CA 1
ATOM 2502 C C . GLY B 1 145 ? 13.203 21.078 -10.359 1 91.88 145 GLY B C 1
ATOM 2503 O O . GLY B 1 145 ? 13.398 21.688 -11.414 1 91.88 145 GLY B O 1
ATOM 2504 N N . TRP B 1 146 ? 12.242 20.203 -10.219 1 93 146 TRP B N 1
ATOM 2505 C CA . TRP B 1 146 ? 11.32 19.891 -11.305 1 93 146 TRP B CA 1
ATOM 2506 C C . TRP B 1 146 ? 12.078 19.438 -12.547 1 93 146 TRP B C 1
ATOM 2508 O O . TRP B 1 146 ? 11.891 20 -13.633 1 93 146 TRP B O 1
ATOM 2518 N N . ILE B 1 147 ? 12.859 18.391 -12.266 1 93.31 147 ILE B N 1
ATOM 2519 C CA . ILE B 1 147 ? 13.703 17.75 -13.258 1 93.31 147 ILE B CA 1
ATOM 2520 C C . ILE B 1 147 ? 14.859 18.672 -13.625 1 93.31 147 ILE B C 1
ATOM 2522 O O . ILE B 1 147 ? 15.07 18.969 -14.805 1 93.31 147 ILE B O 1
ATOM 2526 N N . PHE B 1 148 ? 15.438 19.062 -12.625 1 92.75 148 PHE B N 1
ATOM 2527 C CA . PHE B 1 148 ? 16.625 19.891 -12.742 1 92.75 148 PHE B CA 1
ATOM 2528 C C . PHE B 1 148 ? 16.359 21.125 -13.594 1 92.75 148 PHE B C 1
ATOM 2530 O O . PHE B 1 148 ? 17.203 21.531 -14.398 1 92.75 148 PHE B O 1
ATOM 2537 N N . GLY B 1 149 ? 15.148 21.5 -13.445 1 92.12 149 GLY B N 1
ATOM 2538 C CA . GLY B 1 149 ? 14.773 22.703 -14.172 1 92.12 149 GLY B CA 1
ATOM 2539 C C . GLY B 1 149 ? 14.336 22.422 -15.602 1 92.12 149 GLY B C 1
ATOM 2540 O O . GLY B 1 149 ? 13.93 23.344 -16.312 1 92.12 149 GLY B O 1
ATOM 2541 N N . LEU B 1 150 ? 14.289 21.234 -16.031 1 92.31 150 LEU B N 1
ATOM 2542 C CA . LEU B 1 150 ? 14.047 20.891 -17.422 1 92.31 150 LEU B CA 1
ATOM 2543 C C . LEU B 1 150 ? 12.547 20.812 -17.719 1 92.31 150 LEU B C 1
ATOM 2545 O O . LEU B 1 150 ? 12.125 20.922 -18.875 1 92.31 150 LEU B O 1
ATOM 2549 N N . LEU B 1 151 ? 11.742 20.641 -16.75 1 91.38 151 LEU B N 1
ATOM 2550 C CA . LEU B 1 151 ? 10.305 20.562 -16.969 1 91.38 151 LEU B CA 1
ATOM 2551 C C . LEU B 1 151 ? 9.75 21.922 -17.406 1 91.38 151 LEU B C 1
ATOM 2553 O O . LEU B 1 151 ? 8.984 22 -18.359 1 91.38 151 LEU B O 1
ATOM 2557 N N . ALA B 1 152 ? 10.133 22.938 -16.594 1 89.75 152 ALA B N 1
ATOM 2558 C CA . ALA B 1 152 ? 9.742 24.328 -16.875 1 89.75 152 ALA B CA 1
ATOM 2559 C C . ALA B 1 152 ? 10.844 25.297 -16.469 1 89.75 152 ALA B C 1
ATOM 2561 O O . ALA B 1 152 ? 11.391 25.203 -15.375 1 89.75 152 ALA B O 1
ATOM 2562 N N . PRO B 1 153 ? 11.18 26.078 -17.359 1 86.69 153 PRO B N 1
ATOM 2563 C CA . PRO B 1 153 ? 12.18 27.094 -17 1 86.69 153 PRO B CA 1
ATOM 2564 C C . PRO B 1 153 ? 11.719 28 -15.867 1 86.69 153 PRO B C 1
ATOM 2566 O O . PRO B 1 153 ? 12.539 28.469 -15.07 1 86.69 153 PRO B O 1
ATOM 2569 N N . ASP B 1 154 ? 10.422 28.172 -15.797 1 91.44 154 ASP B N 1
ATOM 2570 C CA . ASP B 1 154 ? 9.766 28.969 -14.758 1 91.44 154 ASP B CA 1
ATOM 2571 C C . ASP B 1 154 ? 8.719 28.141 -14.016 1 91.44 154 ASP B C 1
ATOM 2573 O O . ASP B 1 154 ? 7.672 27.797 -14.578 1 91.44 154 ASP B O 1
ATOM 2577 N N . THR B 1 155 ? 9.016 27.891 -12.742 1 90.94 155 THR B N 1
ATOM 2578 C CA . THR B 1 155 ? 8.156 26.969 -12.016 1 90.94 155 THR B CA 1
ATOM 2579 C C . THR B 1 155 ? 6.848 27.641 -11.609 1 90.94 155 THR B C 1
ATOM 2581 O O . THR B 1 155 ? 5.91 26.984 -11.172 1 90.94 155 THR B O 1
ATOM 2584 N N . SER B 1 156 ? 6.777 28.906 -11.75 1 91 156 SER B N 1
ATOM 2585 C CA . SER B 1 156 ? 5.551 29.609 -11.398 1 91 156 SER B CA 1
ATOM 2586 C C . SER B 1 156 ? 4.41 29.219 -12.336 1 91 156 SER B C 1
ATOM 2588 O O . SER B 1 156 ? 3.24 29.484 -12.039 1 91 156 SER B O 1
ATOM 2590 N N . VAL B 1 157 ? 4.691 28.672 -13.453 1 93.19 157 VAL B N 1
ATOM 2591 C CA . VAL B 1 157 ? 3.672 28.328 -14.438 1 93.19 157 VAL B CA 1
ATOM 2592 C C . VAL B 1 157 ? 2.998 27.016 -14.039 1 93.19 157 VAL B C 1
ATOM 2594 O O . VAL B 1 157 ? 1.961 26.656 -14.602 1 93.19 157 VAL B O 1
ATOM 2597 N N . LEU B 1 158 ? 3.604 26.312 -13.156 1 93.25 158 LEU B N 1
ATOM 2598 C CA . LEU B 1 158 ? 3.092 25 -12.789 1 93.25 158 LEU B CA 1
ATOM 2599 C C . LEU B 1 158 ? 1.778 25.125 -12.023 1 93.25 158 LEU B C 1
ATOM 2601 O O . LEU B 1 158 ? 1.662 25.938 -11.109 1 93.25 158 LEU B O 1
ATOM 2605 N N . THR B 1 159 ? 0.758 24.312 -12.367 1 91.62 159 THR B N 1
ATOM 2606 C CA . THR B 1 159 ? -0.479 24.188 -11.602 1 91.62 159 THR B CA 1
ATOM 2607 C C . THR B 1 159 ? -0.326 23.156 -10.484 1 91.62 159 THR B C 1
ATOM 2609 O O . THR B 1 159 ? 0.064 22.016 -10.727 1 91.62 159 THR B O 1
ATOM 2612 N N . ARG B 1 160 ? -0.629 23.578 -9.336 1 90.62 160 ARG B N 1
ATOM 2613 C CA . ARG B 1 160 ? -0.45 22.734 -8.156 1 90.62 160 ARG B CA 1
ATOM 2614 C C . ARG B 1 160 ? -1.791 22.422 -7.504 1 90.62 160 ARG B C 1
ATOM 2616 O O . ARG B 1 160 ? -2.793 23.078 -7.777 1 90.62 160 ARG B O 1
ATOM 2623 N N . GLY B 1 161 ? -1.817 21.375 -6.777 1 92 161 GLY B N 1
ATOM 2624 C CA . GLY B 1 161 ? -2.969 21.141 -5.926 1 92 161 GLY B CA 1
ATOM 2625 C C . GLY B 1 161 ? -3.121 22.172 -4.824 1 92 161 GLY B C 1
ATOM 2626 O O . GLY B 1 161 ? -2.184 22.906 -4.531 1 92 161 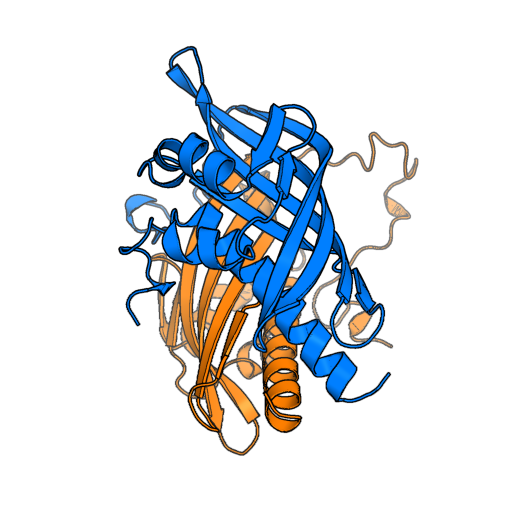GLY B O 1
ATOM 2627 N N . ALA B 1 162 ? -4.395 22.141 -4.18 1 93.25 162 ALA B N 1
ATOM 2628 C CA . ALA B 1 162 ? -4.68 23.047 -3.076 1 93.25 162 ALA B CA 1
ATOM 2629 C C . ALA B 1 162 ? -5.484 22.359 -1.982 1 93.25 162 ALA B C 1
ATOM 2631 O O . ALA B 1 162 ? -5.836 21.172 -2.117 1 93.25 162 ALA B O 1
ATOM 2632 N N . LYS B 1 163 ? -5.676 23 -0.874 1 95.75 163 LYS B N 1
ATOM 2633 C CA . LYS B 1 163 ? -6.523 22.5 0.198 1 95.75 163 LYS B CA 1
ATOM 2634 C C . LYS B 1 163 ? -8 22.734 -0.109 1 95.75 163 LYS B C 1
ATOM 2636 O O . LYS B 1 163 ? -8.336 23.547 -0.977 1 95.75 163 LYS B O 1
ATOM 2641 N N . PHE B 1 164 ? -8.773 21.891 0.549 1 94.69 164 PHE B N 1
ATOM 2642 C CA . PHE B 1 164 ? -10.211 22.125 0.53 1 94.69 164 PHE B CA 1
ATOM 2643 C C . PHE B 1 164 ? -10.539 23.547 0.992 1 94.69 164 PHE B C 1
ATOM 2645 O O . PHE B 1 164 ? -9.969 24.031 1.97 1 94.69 164 PHE B O 1
ATOM 2652 N N . PRO B 1 165 ? -11.352 24.188 0.274 1 95.12 165 PRO B N 1
ATOM 2653 C CA . PRO B 1 165 ? -12.133 23.766 -0.89 1 95.12 165 PRO B CA 1
ATOM 2654 C C . PRO B 1 165 ? -11.562 24.297 -2.205 1 95.12 165 PRO B C 1
ATOM 2656 O O . PRO B 1 165 ? -12.203 24.172 -3.252 1 95.12 165 PRO B O 1
ATOM 2659 N N . SER B 1 166 ? -10.445 24.75 -2.156 1 92.31 166 SER B N 1
ATOM 2660 C CA . SER B 1 166 ? -9.922 25.484 -3.303 1 92.31 166 SER B CA 1
ATOM 2661 C C . SER B 1 166 ? -9.312 24.547 -4.332 1 92.31 166 SER B C 1
ATOM 2663 O O . SER B 1 166 ? -9.039 24.953 -5.469 1 92.31 166 SER B O 1
ATOM 2665 N N . ASP B 1 167 ? -9.062 23.344 -4.004 1 94.88 167 ASP B N 1
ATOM 2666 C CA . ASP B 1 167 ? -8.516 22.375 -4.949 1 94.88 167 ASP B CA 1
ATOM 2667 C C . ASP B 1 167 ? -9.469 22.141 -6.117 1 94.88 167 ASP B C 1
ATOM 2669 O O . ASP B 1 167 ? -10.688 22.062 -5.926 1 94.88 167 ASP B O 1
ATOM 2673 N N . PRO B 1 168 ? -8.961 21.875 -7.352 1 91.88 168 PRO B N 1
ATOM 2674 C CA . PRO B 1 168 ? -9.789 21.719 -8.547 1 91.88 168 PRO B CA 1
ATOM 2675 C C . PRO B 1 168 ? -10.766 20.547 -8.438 1 91.88 168 PRO B C 1
ATOM 2677 O O . PRO B 1 168 ? -11.789 20.531 -9.133 1 91.88 168 PRO B O 1
ATOM 2680 N N . VAL B 1 169 ? -10.539 19.625 -7.598 1 94.38 169 VAL B N 1
ATOM 2681 C CA . VAL B 1 169 ? -11.414 18.469 -7.492 1 94.38 169 VAL B CA 1
ATOM 2682 C C . VAL B 1 169 ? -12.766 18.891 -6.934 1 94.38 169 VAL B C 1
ATOM 2684 O O . VAL B 1 169 ? -13.773 18.203 -7.148 1 94.38 169 VAL B O 1
ATOM 2687 N N . TYR B 1 170 ? -12.758 19.953 -6.223 1 93.31 170 TYR B N 1
ATOM 2688 C CA . TYR B 1 170 ? -13.977 20.391 -5.551 1 93.31 170 TYR B CA 1
ATOM 2689 C C . TYR B 1 170 ? -14.695 21.453 -6.367 1 93.31 170 TYR B C 1
ATOM 2691 O O . TYR B 1 170 ? -15.773 21.922 -5.98 1 93.31 170 TYR B O 1
ATOM 2699 N N . THR B 1 171 ? -14.094 21.938 -7.422 1 87.56 171 THR B N 1
ATOM 2700 C CA . THR B 1 171 ? -14.672 23.016 -8.211 1 87.56 171 THR B CA 1
ATOM 2701 C C . THR B 1 171 ? -14.977 22.547 -9.633 1 87.56 171 THR B C 1
ATOM 2703 O O . THR B 1 171 ? -15.039 23.359 -10.562 1 87.56 171 THR B O 1
ATOM 2706 N N . ARG B 1 172 ? -15.5 21.562 -9.953 1 72 172 ARG B N 1
ATOM 2707 C CA . ARG B 1 172 ? -15.758 20.984 -11.266 1 72 172 ARG B CA 1
ATOM 2708 C C . ARG B 1 172 ? -16.641 21.906 -12.109 1 72 172 ARG B C 1
ATOM 2710 O O . ARG B 1 172 ? -17.453 22.656 -11.57 1 72 172 ARG B O 1
#

Solvent-accessible surface area (backbone atoms only — not comparable to full-atom values): 18289 Å² total; per-residue (Å²): 137,52,71,69,54,52,52,50,52,49,53,51,51,46,42,55,40,48,36,34,50,17,55,41,22,27,30,60,68,61,36,56,64,38,38,36,93,87,14,36,34,30,52,57,82,80,42,74,45,52,35,70,57,52,54,60,73,44,42,67,61,40,52,35,86,77,54,41,48,46,56,44,53,43,76,78,45,76,44,73,56,75,94,47,31,30,45,36,38,32,36,37,42,35,44,36,46,44,81,39,91,91,68,46,62,30,30,38,43,37,35,33,36,40,48,31,34,34,32,48,58,96,88,38,76,24,35,42,34,39,38,35,42,82,74,49,74,51,78,44,75,60,40,70,40,51,60,78,40,67,68,41,93,54,70,85,49,51,34,58,70,47,44,60,76,73,16,70,90,68,61,120,138,51,69,67,53,51,52,51,53,48,52,50,51,48,42,56,53,49,35,37,50,17,53,41,22,27,31,61,68,60,36,57,62,39,38,35,94,88,15,37,32,31,52,22,56,74,43,75,43,50,36,70,58,51,51,61,73,44,42,66,61,39,51,35,87,78,54,42,50,45,59,46,81,31,46,72,44,76,45,73,54,73,95,44,30,32,44,34,36,31,35,36,41,33,43,35,50,45,78,42,91,91,67,44,62,30,29,29,41,36,33,33,34,39,49,31,35,33,33,49,58,95,90,37,75,22,36,41,34,41,37,35,27,50,68,48,48,40,45,41,75,64,77,88,42,60,69,81,38,68,75,40,91,55,68,83,76,62,88,72,88,49,43,60,72,72,17,70,88,70,59,118

Radius of gyration: 21.01 Å; Cα contacts (8 Å, |Δi|>4): 703; chains: 2; bounding box: 58×56×43 Å

pLDDT: mean 95.82, std 4.49, range [72.0, 98.94]

Organism: NCBI:txid175570

Secondary structure (DSSP, 8-state):
--HHHHHHHHHHHHHHHHHHHHHHHT-HHHHHHTEEEEEEEEETTS-EEEHHHHHHHHHHHHH-TT-EEEEEEEEEEEEE-SSSEEEEEEEEEEEEEEE-TTS-EEEEEEEEEEEEEEEEETTEEEEEEEEEEEEEEEEEE----TTTTTS-S-GGG--B---TTTSGGG--/--HHHHHHHHHHHHHHHHHHHHHHHT-HHHHHHTEEEEEEEEETTS-EEEHHHHHHHHHHHHH-TT-EEEEEEEEEEEEE-SSSEEEEEEEEEEEEEEE-TTS-EEEEEEEEEEEEEEEEETTEEEEEEEEEEEEEEEEEE----TTTTTS-S-GGG------TTTSGGG--

Sequence (344 aa):
MTLQDLLDKQEITENLARYMRAVDRGDLDTLRACYLPGAVEEHGGVYSGPASSYVDSIARTLTHPKSLTTHVLSNVLIELDGSDRAHVECYVTAFARVRTAPGTTGDTLTVARMIDVFERVDGRWGVRHRRLLWEWNHDMDTNEGWIFGLLAPDTSVLTRGAKFPSDPVYTRMTLQDLLDKQEITENLARYMRAVDRGDLDTLRACYLPGAVEEHGGVYSGPASSYVDSIARTLTHPKSLTTHVLSNVLIELDGSDRAHVECYVTAFARVRTAPGTTGDTLTVARMIDVFERVDGRWGVRHRRLLWEWNHDMDTNEGWIFGLLAPDTSVLTRGAKFPSDPVYTR

Nearest PDB structures (foldseek):
  3ef8-assembly1_A  TM=8.735E-01  e=1.890E-10  Novosphingobium aromaticivorans DSM 12444
  4l8p-assembly1_A  TM=8.489E-01  e=8.616E-09  Peptacetobacter hiranonis DSM 13275
  4leh-assembly1_C  TM=8.787E-01  e=2.026E-08  [Clostridium] scindens ATCC 35704
  7jmr-assembly1_A  TM=8.519E-01  e=2.271E-08  Madurella mycetomatis
  7urw-assembly1_D-2  TM=8.089E-01  e=2.434E-06  Homo sapiens

Foldseek 3Di:
DDPLVVVVLVQLVVLVVQCQVCQQQLVLVSNPVQADVQAWEAAAPPDTGGPVVVSVVCSCVSQPFPWGKGKDKADWDWADDPNWKIWIKIKIWMWTWDQDPVRAIKIKIWIKMKTFMWGDDPRHIHTRYIHMHTDDMDIDHDDDCPVVCPVDVDCVVDDDATHPPVGVVNVD/DDPLVVVVLVQLVVLVVQCQVCQQQLVLVSNPVQADVQAWDAAAPPDTGGPVVVSVVCSCVSQPFPWGKGKDKADWDWADDPDFKIWIKIKIWMWTWDQDDVRAIKIKIWIKMKTFMWGDDPRHIHTRYIHMHTDDMDIGHDDDCPVVCVVDVDCVVDDDATHPPVGVVNVD

=== Feature glossary ===
A reading guide for the features in this record.

Start from the sequence.

  · This is the polypeptide sequence — one letter per residue, N-terminus first. Length ranges from a few dozen residues for small domains to over a thousand for large multi-domain proteins.

Fold it, and you get atomic coordinates and the backbone conformation that goes with them.

  · Structure coordinates are given as an mmCIF _atom_site loop: one row per atom with element, residue name, chain id, sequence number, and x/y/z position in Å. Only the four main-chain atoms per residue are included here; side chains are omitted to keep the record compact.

  · Backbone dihedral angles. Every residue except chain termini has a φ (preceding-C → N → Cα → C) and a ψ (N → Cα → C → next-N). They are reported in degrees following the IUPAC sign convention. Secondary structure is essentially a statement about which (φ, ψ) basin each residue occupies.

  · The SS8 string is DSSP's per-residue secondary-structure call. α-helix (H) means an i→i+4 H-bond ladder; β-strand (E) means the residue participates in a β-sheet; 3₁₀ (G) and π (I) are tighter and wider helices; T/S are turns/bends; '-' is loop.

  · SS3 is a coarse helix/strand/coil call (letters a/b/c) made by the P-SEA algorithm from inter-Cα distances and dihedrals. It is less detailed than DSSP but needs only Cα positions.

Summarize the fold with a handful of shape descriptors and a per-residue structural alphabet.

  · Radius of gyration (Rg) is the root-mean-square distance of Cα atoms from their centroid — a single number for overall size and compactness. A globular domain of N residues has Rg ≈ 2.2·N^0.38 Å; an extended or disordered chain has a much larger Rg. The Cα contact count is the number of residue pairs whose Cα atoms are within 8 Å and are more than four positions apart in sequence — a standard proxy for tertiary packing density. The bounding box is the smallest axis-aligned box enclosing all Cα atoms.

  · The Foldseek 3Di string encodes local tertiary geometry as a 20-letter alphabet — one character per residue — derived from the relative positions of nearby Cα atoms. Unlike the amino-acid sequence, 3Di is a direct function of the 3D structure, so two proteins with the same fold have similar 3Di strings even at low sequence identity.

  · Solvent-accessible surface area (SASA) is the area in Å² traced out by the centre of a 1.4 Å probe sphere (a water molecule) rolled over the protein's van der Waals surface (Shrake–Rupley / Lee–Richards construction). Buried residues have near-zero SASA; fully exposed residues can exceed 200 Å². The total SASA scales roughly with the number of surface residues.

Ask how reliable the model is.

  · pLDDT (predicted Local Distance Difference Test) is AlphaFold's per-residue confidence score, ranging from 0 to 100. Values above 90 indicate high confidence (typically well-packed cores); 70–90 is confident; 50–70 low confidence; below 50 usually means the region is disordered or the prediction is unreliable there. AlphaFold stores pLDDT in the mmCIF B-factor column.

  · B-factor (Debye–Waller factor) reflects atomic displacement in the crystal lattice. It is an experimental observable (units Å²), not a prediction; low values mean the atom is pinned down, high values mean it moves or is heterogeneous across the crystal.

  · Predicted Aligned Error (PAE) is an AlphaFold confidence matrix: entry (i, j) is the expected error in the position of residue j, in ångströms, when the prediction is superimposed on the true structure at residue i. Low PAE within a block of residues means that block is internally rigid and well-predicted; high PAE between two blocks means their relative placement is uncertain even if each block individually is confident.

Place it in context: what it resembles, what it is annotated as, and how it looks.

  · Nearest PDB neighbors are the top structural matches found by Foldseek when searching this structure against the entire Protein Data Bank. Each hit reports a TM-score (0 to 1; >0.5 almost always implies the same fold) and an E-value. These are *structural* homologs — they may share no detectable sequence similarity.

  · Functional annotations link the protein to curated databases. InterPro entries identify conserved domains and families by matching the sequence against member-database signatures (Pfam, PROSITE, CDD, …). Gene Ontology (GO) terms describe molecular function, biological process, and cellular component in a controlled vocabulary. CATH places the structure in a hierarchical fold classification (Class/Architecture/Topology/Homologous-superfamily). The organism is the source species.

  · Three diagnostic plots accompany the record. The Cα contact map visualizes the tertiary structure as a 2D adjacency matrix (8 Å cutoff, sequence-local contacts suppressed). The Ramachandran plot shows the distribution of backbone (φ, ψ) torsions, with points in the α and β basins reflecting secondary structure content. The PAE plot shows AlphaFold's inter-residue confidence as a color matrix.

  · Six rendered views show the 3D structure from the faces of a cube — i.e. along ±x, ±y, ±z. Rendering representation is drawn randomly per protein from cartoon (secondary-structure ribbons), sticks (backbone bonds), or molecular surface; coloring is either N→C rainbow (blue at the N-terminus through red at the C-terminus) or one color per chain.